Protein AF-A0A8H6M8R2-F1 (afdb_monomer_lite)

Foldseek 3Di:
DDDDPVVDDPVNVVVVVVVVDPPPDDVQLVVLVVLLQVLLCVVPVDRDDPVLQDDPQLVCLSVVVACFAPVCVPPPVCRNADPPDPGNGGHPQCLQQPPVQLVNVLVVVLVVVLCVLVVDDDDDDGPSNVSNVVSVDDDDPPSDHDSSCCCVRVVVVPPVPGDDSVRVVVVVLVVLVVVLVVLVVQQDCVVQPPRRDPPVVSCSSCVVSHPPPPDPDDDDPPPDDD

Structure (mmCIF, N/CA/C/O backbone):
data_AF-A0A8H6M8R2-F1
#
_entry.id   AF-A0A8H6M8R2-F1
#
loop_
_atom_site.group_PDB
_atom_site.id
_atom_site.type_symbol
_atom_site.label_atom_id
_atom_site.label_alt_id
_atom_site.label_comp_id
_atom_site.label_asym_id
_atom_site.label_entity_id
_atom_site.label_seq_id
_atom_site.pdbx_PDB_ins_code
_atom_site.Cartn_x
_atom_site.Cartn_y
_atom_site.Cartn_z
_atom_site.occupancy
_atom_site.B_iso_or_equiv
_atom_site.auth_seq_id
_atom_site.auth_comp_id
_atom_site.auth_asym_id
_atom_site.auth_atom_id
_atom_site.pdbx_PDB_model_num
ATOM 1 N N . MET A 1 1 ? 16.834 45.445 -0.602 1.00 40.47 1 MET A N 1
ATOM 2 C CA . MET A 1 1 ? 17.842 45.456 0.483 1.00 40.47 1 MET A CA 1
ATOM 3 C C . MET A 1 1 ? 18.859 44.360 0.210 1.00 40.47 1 MET A C 1
ATOM 5 O O . MET A 1 1 ? 18.474 43.198 0.167 1.00 40.47 1 MET A O 1
ATOM 9 N N . GLY A 1 2 ? 20.106 44.734 -0.088 1.00 45.53 2 GLY A N 1
ATOM 10 C CA . GLY A 1 2 ? 21.193 43.801 -0.393 1.00 45.53 2 GLY A CA 1
ATOM 11 C C . GLY A 1 2 ? 21.990 43.457 0.864 1.00 45.53 2 GLY A C 1
ATOM 12 O O . GLY A 1 2 ? 22.450 44.355 1.561 1.00 45.53 2 GLY A O 1
ATOM 13 N N . THR A 1 3 ? 22.134 42.169 1.157 1.00 50.31 3 THR A N 1
ATOM 14 C CA . THR A 1 3 ? 23.051 41.647 2.180 1.00 50.31 3 THR A CA 1
ATOM 15 C C . THR A 1 3 ? 24.464 41.556 1.605 1.00 50.31 3 THR A C 1
ATOM 17 O O . THR A 1 3 ? 24.644 41.091 0.479 1.00 50.31 3 THR A O 1
ATOM 20 N N . LYS A 1 4 ? 25.469 42.006 2.365 1.00 53.78 4 LYS A N 1
ATOM 21 C CA . LYS A 1 4 ? 26.889 41.928 1.984 1.00 53.78 4 LYS A CA 1
ATOM 22 C C . LYS A 1 4 ? 27.313 40.453 1.881 1.00 53.78 4 LYS A C 1
ATOM 24 O O . LYS A 1 4 ? 26.924 39.644 2.719 1.00 53.78 4 LYS A O 1
ATOM 29 N N . ALA A 1 5 ? 28.116 40.101 0.873 1.00 54.72 5 ALA A N 1
ATOM 30 C CA . ALA A 1 5 ? 28.487 38.711 0.560 1.00 54.72 5 ALA A CA 1
ATOM 31 C C . ALA A 1 5 ? 29.139 37.946 1.734 1.00 54.72 5 ALA A C 1
ATOM 33 O O . ALA A 1 5 ? 28.984 36.733 1.832 1.00 54.72 5 ALA A O 1
ATOM 34 N N . ASN A 1 6 ? 29.781 38.656 2.667 1.00 59.88 6 ASN A N 1
ATOM 35 C CA . ASN A 1 6 ? 30.449 38.068 3.835 1.00 59.88 6 ASN A CA 1
ATOM 36 C C . ASN A 1 6 ? 29.490 37.597 4.949 1.00 59.88 6 ASN A C 1
ATOM 38 O O . ASN A 1 6 ? 29.924 36.919 5.872 1.00 59.88 6 ASN A O 1
ATOM 42 N N . GLU A 1 7 ? 28.196 37.921 4.868 1.00 62.38 7 GLU A N 1
ATOM 43 C CA . GLU A 1 7 ? 27.157 37.479 5.819 1.00 62.38 7 GLU A CA 1
ATOM 44 C C . GLU A 1 7 ? 26.229 36.408 5.208 1.00 62.38 7 GLU A C 1
ATOM 46 O O . GLU A 1 7 ? 25.256 35.955 5.826 1.00 62.38 7 GLU A O 1
ATOM 51 N N . LEU A 1 8 ? 26.512 35.999 3.965 1.00 61.75 8 LEU A N 1
ATOM 52 C CA . LEU A 1 8 ? 25.685 35.076 3.204 1.00 61.75 8 LEU A CA 1
ATOM 53 C C . LEU A 1 8 ? 25.994 33.628 3.603 1.00 61.75 8 LEU A C 1
ATOM 55 O O . LEU A 1 8 ? 26.798 32.935 2.987 1.00 61.75 8 LEU A O 1
ATOM 59 N N . THR A 1 9 ? 25.328 33.144 4.646 1.00 74.75 9 THR A N 1
ATOM 60 C CA . THR A 1 9 ? 25.375 31.717 4.991 1.00 74.75 9 THR A CA 1
ATOM 61 C C . THR A 1 9 ? 24.589 30.898 3.968 1.00 74.75 9 THR A C 1
ATOM 63 O O . THR A 1 9 ? 23.591 31.375 3.422 1.00 74.75 9 THR A O 1
ATOM 66 N N . GLN A 1 10 ? 24.967 29.634 3.751 1.00 65.06 10 GLN A N 1
ATOM 67 C CA . GLN A 1 10 ? 24.223 28.711 2.879 1.00 65.06 10 GLN A CA 1
ATOM 68 C C . GLN A 1 10 ? 22.721 28.671 3.227 1.00 65.06 10 GLN A C 1
ATOM 70 O O . GLN A 1 10 ? 21.875 28.624 2.337 1.00 65.06 10 GLN A O 1
ATOM 75 N N . GLY A 1 11 ? 22.375 28.772 4.517 1.00 64.94 11 GLY A N 1
ATOM 76 C CA . GLY A 1 11 ? 20.988 28.827 4.985 1.00 64.94 11 GLY A CA 1
ATOM 77 C C . GLY A 1 11 ? 20.243 30.107 4.588 1.00 64.94 11 GLY A C 1
ATOM 78 O O . GLY A 1 11 ? 19.074 30.040 4.204 1.00 64.94 11 GLY A O 1
ATOM 79 N N . ASN A 1 12 ? 20.897 31.269 4.638 1.00 70.62 12 ASN A N 1
ATOM 80 C CA . ASN A 1 12 ? 20.295 32.536 4.216 1.00 70.62 12 ASN A CA 1
ATOM 81 C C . ASN A 1 12 ? 20.246 32.656 2.688 1.00 70.62 12 ASN A C 1
ATOM 83 O O . ASN A 1 12 ? 19.219 33.068 2.153 1.00 70.62 12 ASN A O 1
ATOM 87 N N . ALA A 1 13 ? 21.283 32.192 1.987 1.00 72.06 13 ALA A N 1
ATOM 88 C CA . ALA A 1 13 ? 21.298 32.075 0.533 1.00 72.06 13 ALA A CA 1
ATOM 89 C C . ALA A 1 13 ? 20.145 31.188 0.033 1.00 72.06 13 ALA A C 1
ATOM 91 O O . ALA A 1 13 ? 19.370 31.612 -0.821 1.00 72.06 13 ALA A O 1
ATOM 92 N N . TYR A 1 14 ? 19.952 30.009 0.636 1.00 70.81 14 TYR A N 1
ATOM 93 C CA . TYR A 1 14 ? 18.847 29.106 0.305 1.00 70.81 14 TYR A CA 1
ATOM 94 C C . TYR A 1 14 ? 17.473 29.746 0.548 1.00 70.81 14 TYR A C 1
ATOM 96 O O . TYR A 1 14 ? 16.600 29.679 -0.314 1.00 70.81 14 TYR A O 1
ATOM 104 N N . LYS A 1 15 ? 17.273 30.437 1.682 1.00 72.75 15 LYS A N 1
ATOM 105 C CA . LYS A 1 15 ? 16.026 31.180 1.957 1.00 72.75 15 LYS A CA 1
ATOM 106 C C . LYS A 1 15 ? 15.773 32.290 0.938 1.00 72.75 15 LYS A C 1
ATOM 108 O O . LYS A 1 15 ? 14.624 32.529 0.582 1.00 72.75 15 LYS A O 1
ATOM 113 N N . MET A 1 16 ? 16.820 32.978 0.488 1.00 71.19 16 MET A N 1
ATOM 114 C CA . MET A 1 16 ? 16.710 34.050 -0.502 1.00 71.19 16 MET A CA 1
ATOM 115 C C . MET A 1 16 ? 16.403 33.512 -1.902 1.00 71.19 16 MET A C 1
ATOM 117 O O . MET A 1 16 ? 15.563 34.093 -2.581 1.00 71.19 16 MET A O 1
ATOM 121 N N . ILE A 1 17 ? 17.013 32.395 -2.309 1.00 70.88 17 ILE A N 1
ATOM 122 C CA . ILE A 1 17 ? 16.708 31.708 -3.576 1.00 70.88 17 ILE A CA 1
ATOM 123 C C . ILE A 1 17 ? 15.266 31.195 -3.553 1.00 70.88 17 ILE A C 1
ATOM 125 O O . ILE A 1 17 ? 14.487 31.521 -4.441 1.00 70.88 17 ILE A O 1
ATOM 129 N N . LYS A 1 18 ? 14.858 30.522 -2.470 1.00 62.06 18 LYS A N 1
ATOM 130 C CA . LYS A 1 18 ? 13.494 29.995 -2.320 1.00 62.06 18 LYS A CA 1
ATOM 131 C C . LYS A 1 18 ? 12.412 31.086 -2.285 1.00 62.06 18 LYS A C 1
ATOM 133 O O . LYS A 1 18 ? 11.270 30.817 -2.620 1.00 62.06 18 LYS A O 1
ATOM 138 N N . ARG A 1 19 ? 12.752 32.313 -1.865 1.00 65.56 19 ARG A N 1
ATOM 139 C CA . ARG A 1 19 ? 11.855 33.487 -1.924 1.00 65.56 19 ARG A CA 1
ATOM 140 C C . ARG A 1 19 ? 11.775 34.125 -3.313 1.00 65.56 19 ARG A C 1
ATOM 142 O O . ARG A 1 19 ? 10.856 34.899 -3.549 1.00 65.56 19 ARG A O 1
ATOM 149 N N . LYS A 1 20 ? 12.757 33.869 -4.180 1.00 60.69 20 LYS A N 1
ATOM 150 C CA . LYS A 1 20 ? 12.812 34.386 -5.555 1.00 60.69 20 LYS A CA 1
ATOM 151 C C . LYS A 1 20 ? 12.252 33.402 -6.577 1.00 60.69 20 LYS A C 1
ATOM 153 O O . LYS A 1 20 ? 11.797 33.837 -7.627 1.00 60.69 20 LYS A O 1
ATOM 158 N N . GLU A 1 21 ? 12.284 32.107 -6.286 1.00 56.03 21 GLU A N 1
ATOM 159 C CA . GLU A 1 21 ? 11.664 31.098 -7.134 1.00 56.03 21 GLU A CA 1
ATOM 160 C C . GLU A 1 21 ? 10.150 31.082 -6.918 1.00 56.03 21 GLU A C 1
ATOM 162 O O . GLU A 1 21 ? 9.660 30.724 -5.846 1.00 56.03 21 GLU A O 1
ATOM 167 N N . ASN A 1 22 ? 9.405 31.441 -7.962 1.00 52.56 22 ASN A N 1
ATOM 168 C CA . ASN A 1 22 ? 8.011 31.049 -8.082 1.00 52.56 22 ASN A CA 1
ATOM 169 C C . ASN A 1 22 ? 8.023 29.556 -8.441 1.00 52.56 22 ASN A C 1
ATOM 171 O O . ASN A 1 22 ? 8.190 29.194 -9.604 1.00 52.56 22 ASN A O 1
ATOM 175 N N . ILE A 1 23 ? 8.014 28.686 -7.427 1.00 57.34 23 ILE A N 1
ATOM 176 C CA . ILE A 1 23 ? 8.034 27.238 -7.644 1.00 57.34 23 ILE A CA 1
ATOM 177 C C . ILE A 1 23 ? 6.657 26.862 -8.186 1.00 57.34 23 ILE A C 1
ATOM 179 O O . ILE A 1 23 ? 5.722 26.672 -7.412 1.00 57.34 23 ILE A O 1
ATOM 183 N N . GLU A 1 24 ? 6.532 26.785 -9.509 1.00 57.88 24 GLU A N 1
ATOM 184 C CA . GLU A 1 24 ? 5.327 26.261 -10.144 1.00 57.88 24 GLU A CA 1
ATOM 185 C C . GLU A 1 24 ? 5.063 24.843 -9.628 1.00 57.88 24 GLU A C 1
ATOM 187 O O . GLU A 1 24 ? 5.951 23.976 -9.615 1.00 57.88 24 GLU A O 1
ATOM 192 N N . GLU A 1 25 ? 3.839 24.603 -9.160 1.00 56.69 25 GLU A N 1
ATOM 193 C CA . GLU A 1 25 ? 3.437 23.263 -8.766 1.00 56.69 25 GLU A CA 1
ATOM 194 C C . GLU A 1 25 ? 3.457 22.358 -9.998 1.00 56.69 25 GLU A C 1
ATOM 196 O O . GLU A 1 25 ? 2.900 22.656 -11.052 1.00 56.69 25 GLU A O 1
ATOM 201 N N . ARG A 1 26 ? 4.155 21.226 -9.885 1.00 62.16 26 ARG A N 1
ATOM 202 C CA . ARG A 1 26 ? 4.270 20.285 -11.000 1.00 62.16 26 ARG A CA 1
ATOM 203 C C . ARG A 1 26 ? 2.885 19.706 -11.286 1.00 62.16 26 ARG A C 1
ATOM 205 O O . ARG A 1 26 ? 2.307 19.083 -10.397 1.00 62.16 26 ARG A O 1
ATOM 212 N N . ALA A 1 27 ? 2.431 19.762 -12.538 1.00 66.12 27 ALA A N 1
ATOM 213 C CA . ALA A 1 27 ? 1.132 19.223 -12.969 1.00 66.12 27 ALA A CA 1
ATOM 214 C C . ALA A 1 27 ? 0.870 17.766 -12.522 1.00 66.12 27 ALA A C 1
ATOM 216 O O . ALA A 1 27 ? -0.262 17.360 -12.272 1.00 66.12 27 ALA A O 1
ATOM 217 N N . CYS A 1 28 ? 1.916 16.943 -12.376 1.00 55.91 28 CYS A N 1
ATOM 218 C CA . CYS A 1 28 ? 1.752 15.591 -11.840 1.00 55.91 28 CYS A CA 1
ATOM 219 C C . CYS A 1 28 ? 1.505 15.551 -10.324 1.00 55.91 28 CYS A C 1
ATOM 221 O O . CYS A 1 28 ? 0.744 14.700 -9.851 1.00 55.91 28 CYS A O 1
ATOM 223 N N . THR A 1 29 ? 2.173 16.416 -9.559 1.00 60.03 29 THR A N 1
ATOM 224 C CA . THR A 1 29 ? 1.915 16.551 -8.122 1.00 60.03 29 THR A CA 1
ATOM 225 C C . THR A 1 29 ? 0.467 16.969 -7.923 1.00 60.03 29 THR A C 1
ATOM 227 O O . THR A 1 29 ? -0.242 16.336 -7.148 1.00 60.03 29 THR A O 1
ATOM 230 N N . GLU A 1 30 ? 0.007 17.945 -8.706 1.00 68.88 30 GLU A N 1
ATOM 231 C CA . GLU A 1 30 ? -1.380 18.402 -8.713 1.00 68.88 30 GLU A CA 1
ATOM 232 C C . GLU A 1 30 ? -2.346 17.260 -9.058 1.00 68.88 30 GLU A C 1
ATOM 234 O O . GLU A 1 30 ? -3.252 16.973 -8.285 1.00 68.88 30 GLU A O 1
ATOM 239 N N . ARG A 1 31 ? -2.101 16.504 -10.138 1.00 67.12 31 ARG A N 1
ATOM 240 C CA . ARG A 1 31 ? -2.935 15.347 -10.513 1.00 67.12 31 ARG A CA 1
ATOM 241 C C . ARG A 1 31 ? -3.028 14.291 -9.407 1.00 67.12 31 ARG A C 1
ATOM 243 O O . ARG A 1 31 ? -4.113 13.790 -9.119 1.00 67.12 31 ARG A O 1
ATOM 250 N N . THR A 1 32 ? -1.904 13.943 -8.781 1.00 64.81 32 THR A N 1
ATOM 251 C CA . THR A 1 32 ? -1.873 12.914 -7.722 1.00 64.81 32 THR A CA 1
ATOM 252 C C . THR A 1 32 ? -2.536 13.426 -6.442 1.00 64.81 32 THR A C 1
ATOM 254 O O . THR A 1 32 ? -3.259 12.681 -5.777 1.00 64.81 32 THR A O 1
ATOM 257 N N . MET A 1 33 ? -2.340 14.706 -6.119 1.00 70.12 33 MET A N 1
ATOM 258 C CA . MET A 1 33 ? -2.999 15.381 -5.004 1.00 70.12 33 MET A CA 1
ATOM 259 C C . MET A 1 33 ? -4.515 15.428 -5.216 1.00 70.12 33 MET A C 1
ATOM 261 O O . MET A 1 33 ? -5.259 15.041 -4.321 1.00 70.12 33 MET A O 1
ATOM 265 N N . THR A 1 34 ? -4.977 15.807 -6.408 1.00 72.19 34 THR A N 1
ATOM 266 C CA . THR A 1 34 ? -6.396 15.824 -6.788 1.00 72.19 34 THR A CA 1
ATOM 267 C C . THR A 1 34 ? -7.027 14.441 -6.653 1.00 72.19 34 THR A C 1
ATOM 269 O O . THR A 1 34 ? -8.046 14.308 -5.980 1.00 72.19 34 THR A O 1
ATOM 272 N N . ASN A 1 35 ? -6.385 13.390 -7.177 1.00 69.56 35 ASN A N 1
ATOM 273 C CA . ASN A 1 35 ? -6.873 12.012 -7.033 1.00 69.56 35 ASN A CA 1
ATOM 274 C C . ASN A 1 35 ? -6.942 11.568 -5.564 1.00 69.56 35 ASN A C 1
ATOM 276 O O . ASN A 1 35 ? -7.915 10.943 -5.143 1.00 69.56 35 ASN A O 1
ATOM 280 N N . THR A 1 36 ? -5.920 11.902 -4.772 1.00 66.38 36 THR A N 1
ATOM 281 C CA . THR A 1 36 ? -5.870 11.564 -3.341 1.00 66.38 36 THR A CA 1
ATOM 282 C C . THR A 1 36 ? -6.985 12.280 -2.579 1.00 66.38 36 THR A C 1
ATOM 284 O O . THR A 1 36 ? -7.698 11.647 -1.806 1.00 66.38 36 THR A O 1
ATOM 287 N N . ARG A 1 37 ? -7.195 13.577 -2.836 1.00 68.88 37 ARG A N 1
ATOM 288 C CA . ARG A 1 37 ? -8.262 14.373 -2.214 1.00 68.88 37 ARG A CA 1
ATOM 289 C C . ARG A 1 37 ? -9.647 13.850 -2.571 1.00 68.88 37 ARG A C 1
ATOM 291 O O . ARG A 1 37 ? -10.432 13.619 -1.661 1.00 68.88 37 ARG A O 1
ATOM 298 N N . ALA A 1 38 ? -9.903 13.592 -3.854 1.00 69.06 38 ALA A N 1
ATOM 299 C CA . ALA A 1 38 ? -11.167 13.021 -4.314 1.00 69.06 38 ALA A CA 1
ATOM 300 C C . ALA A 1 38 ? -11.446 11.660 -3.657 1.00 69.06 38 ALA A C 1
ATOM 302 O O . ALA A 1 38 ? -12.569 11.386 -3.244 1.00 69.06 38 ALA A O 1
ATOM 303 N N . THR A 1 39 ? -10.411 10.829 -3.494 1.00 64.81 39 THR A N 1
ATOM 304 C CA . THR A 1 39 ? -10.549 9.520 -2.839 1.00 64.81 39 THR A CA 1
ATOM 305 C C . THR A 1 39 ? -10.849 9.654 -1.348 1.00 64.81 39 THR A C 1
ATOM 307 O O . THR A 1 39 ? -11.718 8.955 -0.835 1.00 64.81 39 THR A O 1
ATOM 310 N N . ILE A 1 40 ? -10.161 10.554 -0.639 1.00 64.50 40 ILE A N 1
ATOM 311 C CA . ILE A 1 40 ? -10.428 10.795 0.783 1.00 64.50 40 ILE A CA 1
ATOM 312 C C . ILE A 1 40 ? -11.846 11.349 0.962 1.00 64.50 40 ILE A C 1
ATOM 314 O O . ILE A 1 40 ? -12.593 10.819 1.775 1.00 64.50 40 ILE A O 1
ATOM 318 N N . GLU A 1 41 ? -12.243 12.350 0.175 1.00 65.44 41 GLU A N 1
ATOM 319 C CA . GLU A 1 41 ? -13.578 12.952 0.243 1.00 65.44 41 GLU A CA 1
ATOM 320 C C . GLU A 1 41 ? -14.683 11.922 -0.022 1.00 65.44 41 GLU A C 1
ATOM 322 O O . GLU A 1 41 ? -15.651 11.858 0.734 1.00 65.44 41 GLU A O 1
ATOM 327 N N . ALA A 1 42 ? -14.499 11.047 -1.015 1.00 61.72 42 ALA A N 1
ATOM 328 C CA . ALA A 1 42 ? -15.426 9.9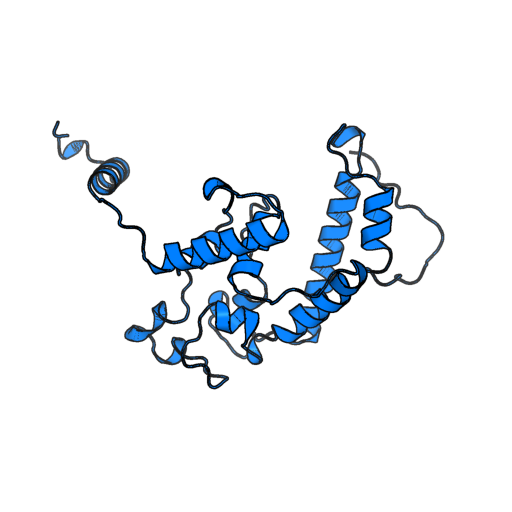52 -1.292 1.00 61.72 42 ALA A CA 1
ATOM 329 C C . ALA A 1 42 ? -15.535 8.939 -0.135 1.00 61.72 42 ALA A C 1
ATOM 331 O O . ALA A 1 42 ? -16.597 8.355 0.071 1.00 61.72 42 ALA A O 1
ATOM 332 N N . LEU A 1 43 ? -14.455 8.718 0.623 1.00 56.62 43 LEU A N 1
ATOM 333 C CA . LEU A 1 43 ? -14.420 7.744 1.718 1.00 56.62 43 LEU A CA 1
ATOM 334 C C . LEU A 1 43 ? -14.886 8.299 3.062 1.00 56.62 43 LEU A C 1
ATOM 336 O O . LEU A 1 43 ? -15.495 7.571 3.845 1.00 56.62 43 LEU A O 1
ATOM 340 N N . THR A 1 44 ? -14.549 9.548 3.372 1.00 51.75 44 THR A N 1
ATOM 341 C CA . THR A 1 44 ? -14.755 10.136 4.702 1.00 51.75 44 THR A CA 1
ATOM 342 C C . THR A 1 44 ? -15.859 11.187 4.722 1.00 51.75 44 THR A C 1
ATOM 344 O O . THR A 1 44 ? -16.307 11.564 5.804 1.00 51.75 44 THR A O 1
ATOM 347 N N . GLY A 1 45 ? -16.301 11.671 3.555 1.00 54.06 45 GLY A N 1
ATOM 348 C CA . GLY A 1 45 ? -17.237 12.789 3.434 1.00 54.06 45 GLY A CA 1
ATOM 349 C C . GLY A 1 45 ? -16.645 14.134 3.870 1.00 54.06 45 GLY A C 1
ATOM 350 O O . GLY A 1 45 ? -17.388 15.091 4.077 1.00 54.06 45 GLY A O 1
ATOM 351 N N . THR A 1 46 ? -15.322 14.219 4.056 1.00 51.66 46 THR A N 1
ATOM 352 C CA . THR A 1 46 ? -14.624 15.414 4.549 1.00 51.66 46 THR A CA 1
ATOM 353 C C . THR A 1 46 ? -13.489 15.815 3.614 1.00 51.66 46 THR A C 1
ATOM 355 O O . THR A 1 46 ? -12.658 14.993 3.238 1.00 51.66 46 THR A O 1
ATOM 358 N N . ASN A 1 47 ? -13.411 17.102 3.269 1.00 50.84 47 ASN A N 1
ATOM 359 C CA . ASN A 1 47 ? -12.317 17.650 2.465 1.00 50.84 47 ASN A CA 1
ATOM 360 C C . ASN A 1 47 ? -11.116 17.941 3.381 1.00 50.84 47 ASN A C 1
ATOM 362 O O . ASN A 1 47 ? -11.156 18.857 4.203 1.00 50.84 47 ASN A O 1
ATOM 366 N N . HIS A 1 48 ? -10.066 17.123 3.294 1.00 54.31 48 HIS A N 1
ATOM 367 C CA . HIS A 1 48 ? -8.848 17.304 4.088 1.00 54.31 48 HIS A CA 1
ATOM 368 C C . HIS A 1 48 ? -7.880 18.275 3.398 1.00 54.31 48 HIS A C 1
ATOM 370 O O . HIS A 1 48 ? -7.699 18.218 2.179 1.00 54.31 48 HIS A O 1
ATOM 376 N N . THR A 1 49 ? -7.234 19.153 4.175 1.00 51.72 49 THR A N 1
ATOM 377 C CA . THR A 1 49 ? -6.239 20.098 3.649 1.00 51.72 49 THR A CA 1
ATOM 378 C C . THR A 1 49 ? -4.851 19.439 3.496 1.00 51.72 49 THR A C 1
ATOM 380 O O . THR A 1 49 ? -4.534 18.498 4.237 1.00 51.72 49 THR A O 1
ATOM 383 N N . PRO A 1 50 ? -4.008 19.885 2.537 1.00 51.12 50 PRO A N 1
ATOM 384 C CA . PRO A 1 50 ? -2.720 19.254 2.203 1.00 51.12 50 PRO A CA 1
ATOM 385 C C . PRO A 1 50 ? -1.748 19.098 3.380 1.00 51.12 50 PRO A C 1
ATOM 387 O O . PRO A 1 50 ? -0.906 18.200 3.381 1.00 51.12 50 PRO A O 1
ATOM 390 N N . GLU A 1 51 ? -1.873 19.938 4.407 1.00 51.22 51 GLU A N 1
ATOM 391 C CA . GLU A 1 51 ? -0.974 19.992 5.563 1.00 51.22 51 GLU A CA 1
ATOM 392 C C . GLU A 1 51 ? -1.066 18.745 6.459 1.00 51.22 51 GLU A C 1
ATOM 394 O O . GLU A 1 51 ? -0.163 18.489 7.257 1.00 51.22 51 GLU A O 1
ATOM 399 N N . TYR A 1 52 ? -2.124 17.941 6.316 1.00 49.91 52 TYR A N 1
ATOM 400 C CA . TYR A 1 52 ? -2.294 16.678 7.042 1.00 49.91 52 TYR A CA 1
ATOM 401 C C . TYR A 1 52 ? -1.632 15.478 6.344 1.00 49.91 52 TYR A C 1
ATOM 403 O O . TYR A 1 52 ? -1.475 14.420 6.953 1.00 49.91 52 TYR A O 1
ATOM 411 N N . ILE A 1 53 ? -1.190 15.636 5.093 1.00 51.03 53 ILE A N 1
ATOM 412 C CA . ILE A 1 53 ? -0.651 14.562 4.250 1.00 51.03 53 ILE A CA 1
ATOM 413 C C . ILE A 1 53 ? 0.867 14.472 4.427 1.00 51.03 53 ILE A C 1
ATOM 415 O O . ILE A 1 53 ? 1.621 14.827 3.523 1.00 51.03 53 ILE A O 1
ATOM 419 N N . TRP A 1 54 ? 1.369 14.047 5.594 1.00 52.50 54 TRP A N 1
ATOM 420 C CA . TRP A 1 54 ? 2.827 13.989 5.758 1.00 52.50 54 TRP A CA 1
ATOM 421 C C . TRP A 1 54 ? 3.373 12.844 6.604 1.00 52.50 54 TRP A C 1
ATOM 423 O O . TRP A 1 54 ? 3.686 12.982 7.786 1.00 52.50 54 TRP A O 1
ATOM 433 N N . ASN A 1 55 ? 3.653 11.736 5.924 1.00 62.00 55 ASN A N 1
ATOM 434 C CA . ASN A 1 55 ? 4.877 10.991 6.188 1.00 62.00 55 ASN A CA 1
ATOM 435 C C . ASN A 1 55 ? 5.802 11.115 4.959 1.00 62.00 55 ASN A C 1
ATOM 437 O O . ASN A 1 55 ? 5.344 11.367 3.842 1.00 62.00 55 ASN A O 1
ATOM 441 N N . VAL A 1 56 ? 7.119 10.985 5.165 1.00 64.44 56 VAL A N 1
ATOM 442 C CA . VAL A 1 56 ? 8.142 11.175 4.111 1.00 64.44 56 VAL A CA 1
ATOM 443 C C . VAL A 1 56 ? 7.857 10.311 2.881 1.00 64.44 56 VAL A C 1
ATOM 445 O O . VAL A 1 56 ? 8.152 10.718 1.757 1.00 64.44 56 VAL A O 1
ATOM 448 N N . PHE A 1 57 ? 7.268 9.132 3.089 1.00 71.44 57 PHE A N 1
ATOM 449 C CA . PHE A 1 57 ? 6.877 8.239 2.013 1.00 71.44 57 PHE A CA 1
ATOM 450 C C . PHE A 1 57 ? 5.746 8.835 1.165 1.00 71.44 57 PHE A C 1
ATOM 452 O O . PHE A 1 57 ? 5.944 9.002 -0.034 1.00 71.44 57 PHE A O 1
ATOM 459 N N . ALA A 1 58 ? 4.615 9.208 1.770 1.00 70.75 58 ALA A N 1
ATOM 460 C CA . ALA A 1 58 ? 3.462 9.789 1.085 1.00 70.75 58 ALA A CA 1
ATOM 461 C C . ALA A 1 58 ? 3.837 11.072 0.339 1.00 70.75 58 ALA A C 1
ATOM 463 O O . ALA A 1 58 ? 3.491 11.228 -0.832 1.00 70.75 58 ALA A O 1
ATOM 464 N N . TRP A 1 59 ? 4.640 11.939 0.962 1.00 72.88 59 TRP A N 1
ATOM 465 C CA . TRP A 1 59 ? 5.118 13.145 0.295 1.00 72.88 59 TRP A CA 1
ATOM 466 C C . TRP A 1 59 ? 5.960 12.832 -0.945 1.00 72.88 59 TRP A C 1
ATOM 468 O O . TRP A 1 59 ? 5.686 13.352 -2.029 1.00 72.88 59 TRP A O 1
ATOM 478 N N . LYS A 1 60 ? 6.957 11.944 -0.813 1.00 74.69 60 LYS A N 1
ATOM 479 C CA . LYS A 1 60 ? 7.781 11.515 -1.952 1.00 74.69 60 LYS A CA 1
ATOM 480 C C . LYS A 1 60 ? 6.936 10.836 -3.027 1.00 74.69 60 LYS A C 1
ATOM 482 O O . LYS A 1 60 ? 7.209 11.034 -4.204 1.00 74.69 60 LYS A O 1
ATOM 487 N N . SER A 1 61 ? 5.912 10.074 -2.655 1.00 80.50 61 SER A N 1
ATOM 488 C CA . SER A 1 61 ? 5.008 9.424 -3.606 1.00 80.50 61 SER A CA 1
ATOM 489 C C . SER A 1 61 ? 4.210 10.447 -4.410 1.00 80.50 61 SER A C 1
ATOM 491 O O . SER A 1 61 ? 4.217 10.377 -5.637 1.00 80.50 61 SER A O 1
ATOM 493 N N . LEU A 1 62 ? 3.632 11.454 -3.746 1.00 76.00 62 LEU A N 1
ATOM 494 C CA . LEU A 1 62 ? 2.917 12.555 -4.401 1.00 76.00 62 LEU A CA 1
ATOM 495 C C . LEU A 1 62 ? 3.811 13.358 -5.355 1.00 76.00 62 LEU A C 1
ATOM 497 O O . LEU A 1 62 ? 3.362 13.790 -6.410 1.00 76.00 62 LEU A O 1
ATOM 501 N N . HIS A 1 63 ? 5.086 13.533 -5.004 1.00 75.31 63 HIS A N 1
ATOM 502 C CA . HIS A 1 63 ? 6.015 14.395 -5.743 1.00 75.31 63 HIS A CA 1
ATOM 503 C C . HIS A 1 63 ? 6.940 13.635 -6.701 1.00 75.31 63 HIS A C 1
ATOM 505 O O . HIS A 1 63 ? 7.896 14.222 -7.217 1.00 75.31 63 HIS A O 1
ATOM 511 N N . ARG A 1 64 ? 6.704 12.331 -6.917 1.00 76.88 64 ARG A N 1
ATOM 512 C CA . ARG A 1 64 ? 7.612 11.434 -7.662 1.00 76.88 64 ARG A CA 1
ATOM 513 C C . ARG A 1 64 ? 9.070 11.510 -7.179 1.00 76.88 64 ARG A C 1
ATOM 515 O O . ARG A 1 64 ? 10.008 11.401 -7.957 1.00 76.88 64 ARG A O 1
ATOM 522 N N . GLY A 1 65 ? 9.268 11.704 -5.879 1.00 81.06 65 GLY A N 1
ATOM 523 C CA . GLY A 1 65 ? 10.578 11.779 -5.231 1.00 81.06 65 GLY A CA 1
ATOM 524 C C . GLY A 1 65 ? 11.233 10.417 -4.976 1.00 81.06 65 GLY A C 1
ATOM 525 O O . GLY A 1 65 ? 12.326 10.364 -4.412 1.00 81.06 65 GLY A O 1
ATOM 526 N N . HIS A 1 66 ? 10.572 9.317 -5.341 1.00 83.94 66 HIS A N 1
ATOM 527 C CA . HIS A 1 66 ? 11.148 7.973 -5.279 1.00 83.94 66 HIS A CA 1
ATOM 528 C C . HIS A 1 66 ? 11.916 7.657 -6.561 1.00 83.94 66 HIS A C 1
ATOM 530 O O . HIS A 1 66 ? 11.486 8.022 -7.653 1.00 83.94 66 HIS A O 1
ATOM 536 N N . LYS A 1 67 ? 13.035 6.939 -6.432 1.00 87.88 67 LYS A N 1
ATOM 537 C CA . LYS A 1 67 ? 13.857 6.504 -7.569 1.00 87.88 67 LYS A CA 1
ATOM 538 C C . LYS A 1 67 ? 13.209 5.310 -8.284 1.00 87.88 67 LYS A C 1
ATOM 540 O O . LYS A 1 67 ? 13.666 4.181 -8.126 1.0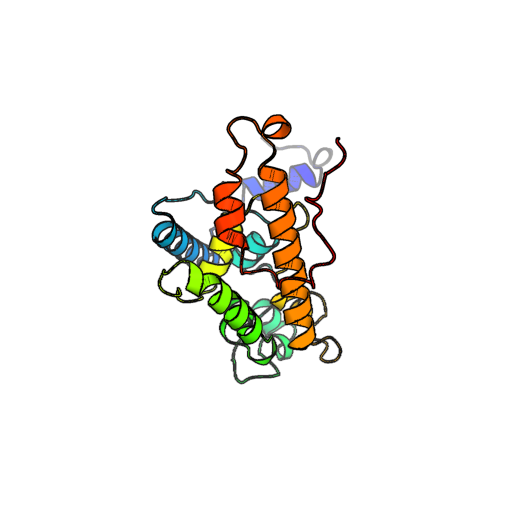0 87.88 67 LYS A O 1
ATOM 545 N N . VAL A 1 68 ? 12.124 5.555 -9.016 1.00 89.94 68 VAL A N 1
ATOM 546 C CA . VAL A 1 68 ? 11.359 4.568 -9.804 1.00 89.94 68 VAL A CA 1
ATOM 547 C C . VAL A 1 68 ? 10.824 5.209 -11.094 1.00 89.94 68 VAL A C 1
ATOM 549 O O . VAL A 1 68 ? 10.711 6.435 -11.179 1.00 89.94 68 VAL A O 1
ATOM 552 N N . GLY A 1 69 ? 10.479 4.393 -12.092 1.00 90.44 69 GLY A N 1
ATOM 553 C CA . GLY A 1 69 ? 9.834 4.823 -13.334 1.00 90.44 69 GLY A CA 1
ATOM 554 C C . GLY A 1 69 ? 10.620 5.900 -14.080 1.00 90.44 69 GLY A C 1
ATOM 555 O O . GLY A 1 69 ? 11.791 5.714 -14.409 1.00 90.44 69 GLY A O 1
ATOM 556 N N . GLU A 1 70 ? 9.985 7.045 -14.348 1.00 90.69 70 GLU A N 1
ATOM 557 C CA . GLU A 1 70 ? 10.567 8.173 -15.103 1.00 90.69 70 GLU A CA 1
ATOM 558 C C . GLU A 1 70 ? 11.919 8.659 -14.571 1.00 90.69 70 GLU A C 1
ATOM 560 O O . GLU A 1 70 ? 12.746 9.118 -15.354 1.00 90.69 70 GLU A O 1
ATOM 565 N N . PHE A 1 71 ? 12.181 8.521 -13.265 1.00 89.00 71 PHE A N 1
ATOM 566 C CA . PHE A 1 71 ? 13.479 8.878 -12.685 1.00 89.00 71 PHE A CA 1
ATOM 567 C C . PHE A 1 71 ? 14.642 8.172 -13.401 1.00 89.00 71 PHE A C 1
ATOM 569 O O . PHE A 1 71 ? 15.704 8.757 -13.596 1.00 89.00 71 PHE A O 1
ATOM 576 N N . TRP A 1 72 ? 14.439 6.920 -13.813 1.00 91.88 72 TRP A N 1
ATOM 577 C CA . TRP A 1 72 ? 15.472 6.094 -14.426 1.00 91.88 72 TRP A CA 1
ATOM 578 C C . TRP A 1 72 ? 15.557 6.223 -15.948 1.00 91.88 72 TRP A C 1
ATOM 580 O O . TRP A 1 72 ? 16.554 5.783 -16.514 1.00 91.88 72 TRP A O 1
ATOM 590 N N . LYS A 1 73 ? 14.585 6.871 -16.607 1.00 91.38 73 LYS A N 1
ATOM 591 C CA . LYS A 1 73 ? 14.432 6.893 -18.075 1.00 91.38 73 LYS A CA 1
ATOM 592 C C . LYS A 1 73 ? 15.718 7.216 -18.840 1.00 91.38 73 LYS A C 1
ATOM 594 O O . LYS A 1 73 ? 16.007 6.574 -19.840 1.00 91.38 73 LYS A O 1
ATOM 599 N N . TYR A 1 74 ? 16.485 8.193 -18.359 1.00 90.31 74 TYR A N 1
ATOM 600 C CA . TYR A 1 74 ? 17.717 8.657 -19.012 1.00 90.31 74 TYR A CA 1
ATOM 601 C C . TYR A 1 74 ? 19.001 8.264 -18.267 1.00 90.31 74 TYR A C 1
ATOM 603 O O . TYR A 1 74 ? 20.091 8.545 -18.749 1.00 90.31 74 TYR A O 1
ATOM 611 N N . ILE A 1 75 ? 18.885 7.654 -17.082 1.00 91.38 75 ILE A N 1
ATOM 612 C CA . ILE A 1 75 ? 20.027 7.324 -16.209 1.00 91.38 75 ILE A CA 1
ATOM 613 C C . ILE A 1 75 ? 20.332 5.827 -16.273 1.00 91.38 75 ILE A C 1
ATOM 615 O O . ILE A 1 75 ? 21.486 5.425 -16.365 1.00 91.38 75 ILE A O 1
ATOM 619 N N . ASN A 1 76 ? 19.293 5.002 -16.187 1.00 89.00 76 ASN A N 1
ATOM 620 C CA . ASN A 1 76 ? 19.385 3.552 -16.247 1.00 89.00 76 ASN A CA 1
ATOM 621 C C . ASN A 1 76 ? 18.069 3.004 -16.833 1.00 89.00 76 ASN A C 1
ATOM 623 O O . ASN A 1 76 ? 17.160 2.674 -16.068 1.00 89.00 76 ASN A O 1
ATOM 627 N N . PRO A 1 77 ? 17.936 2.944 -18.172 1.00 89.31 77 PRO A N 1
ATOM 628 C CA . PRO A 1 77 ? 16.703 2.518 -18.837 1.00 89.31 77 PRO A CA 1
ATOM 629 C C . PRO A 1 77 ? 16.201 1.138 -18.393 1.00 89.31 77 PRO A C 1
ATOM 631 O O . PRO A 1 77 ? 14.993 0.923 -18.311 1.00 89.31 77 PRO A O 1
ATOM 634 N N . ASP A 1 78 ? 17.101 0.242 -17.989 1.00 86.75 78 ASP A N 1
ATOM 635 C CA . ASP A 1 78 ? 16.742 -1.086 -17.484 1.00 86.75 78 ASP A CA 1
ATOM 636 C C . ASP A 1 78 ? 15.940 -1.027 -16.174 1.00 86.75 78 ASP A C 1
ATOM 638 O O . ASP A 1 78 ? 15.194 -1.953 -15.864 1.00 86.75 78 ASP A O 1
ATOM 642 N N . ARG A 1 79 ? 16.072 0.066 -15.406 1.00 87.38 79 ARG A N 1
ATOM 643 C CA . ARG A 1 79 ? 15.291 0.356 -14.190 1.00 87.38 79 ARG A CA 1
ATOM 644 C C . ARG A 1 79 ? 14.070 1.247 -14.442 1.00 87.38 79 ARG A C 1
ATOM 646 O O . ARG A 1 79 ? 13.315 1.521 -13.507 1.00 87.38 79 ARG A O 1
ATOM 653 N N . HIS A 1 80 ? 13.892 1.744 -15.667 1.00 90.94 80 HIS A N 1
ATOM 654 C CA . HIS A 1 80 ? 12.723 2.533 -16.056 1.00 90.94 80 HIS A CA 1
ATOM 655 C C . HIS A 1 80 ? 11.499 1.641 -16.273 1.00 90.94 80 HIS A C 1
ATOM 657 O O . HIS A 1 80 ? 10.398 1.994 -15.845 1.00 90.94 80 HIS A O 1
ATOM 663 N N . ILE A 1 81 ? 11.715 0.483 -16.895 1.00 91.19 81 ILE A N 1
ATOM 664 C CA . ILE A 1 81 ? 10.700 -0.531 -17.187 1.00 91.19 81 ILE A CA 1
ATOM 665 C C . ILE A 1 81 ? 10.677 -1.609 -16.099 1.00 91.19 81 ILE A C 1
ATOM 667 O O . ILE A 1 81 ? 11.642 -1.770 -1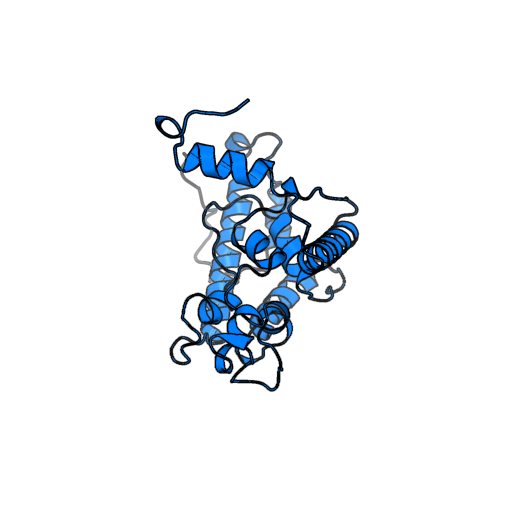5.347 1.00 91.19 81 ILE A O 1
ATOM 671 N N . CYS A 1 82 ? 9.592 -2.379 -16.012 1.00 90.25 82 CYS A N 1
ATOM 672 C CA . CYS A 1 82 ? 9.594 -3.551 -15.144 1.00 90.25 82 CYS A CA 1
ATOM 673 C C . CYS A 1 82 ? 10.315 -4.704 -15.845 1.00 90.25 82 CYS A C 1
ATOM 675 O O . CYS A 1 82 ? 9.871 -5.189 -16.874 1.00 90.25 82 CYS A O 1
ATOM 677 N N . GLN A 1 83 ? 11.398 -5.207 -15.258 1.00 87.44 83 GLN A N 1
ATOM 678 C CA . GLN A 1 83 ? 12.169 -6.309 -15.857 1.00 87.44 83 GLN A CA 1
ATOM 679 C C . GLN A 1 83 ? 11.487 -7.683 -15.771 1.00 87.44 83 GLN A C 1
ATOM 681 O O . GLN A 1 83 ? 12.002 -8.669 -16.289 1.00 87.44 83 GLN A O 1
ATOM 686 N N . PHE A 1 84 ? 10.360 -7.777 -15.064 1.00 86.50 84 PHE A N 1
ATOM 687 C CA . PHE A 1 84 ? 9.722 -9.054 -14.732 1.00 86.50 84 PHE A CA 1
ATOM 688 C C . PHE A 1 84 ? 8.279 -9.169 -15.237 1.00 86.50 84 PHE A C 1
ATOM 690 O O . PHE A 1 84 ? 7.648 -10.209 -15.057 1.00 86.50 84 PHE A O 1
ATOM 697 N N . CYS A 1 85 ? 7.731 -8.104 -15.817 1.00 87.88 85 CYS A N 1
ATOM 698 C CA . CYS A 1 85 ? 6.436 -8.115 -16.492 1.00 87.88 85 CYS A CA 1
ATOM 699 C C . CYS A 1 85 ? 6.414 -7.040 -17.579 1.00 87.88 85 CYS A C 1
ATOM 701 O O . CYS A 1 85 ? 7.217 -6.117 -17.527 1.00 87.88 85 CYS A O 1
ATOM 703 N N . ASP A 1 86 ? 5.433 -7.087 -18.475 1.00 86.88 86 ASP A N 1
ATOM 704 C CA . ASP A 1 86 ? 5.386 -6.245 -19.682 1.00 86.88 86 ASP A CA 1
ATOM 705 C C . ASP A 1 86 ? 4.984 -4.777 -19.433 1.00 86.88 86 ASP A C 1
ATOM 707 O O . ASP A 1 86 ? 4.555 -4.068 -20.343 1.00 86.88 86 ASP A O 1
ATOM 711 N N . ALA A 1 87 ? 5.086 -4.299 -18.189 1.00 89.88 87 ALA A N 1
ATOM 712 C CA . ALA A 1 87 ? 4.743 -2.927 -17.851 1.00 89.88 87 ALA A CA 1
ATOM 713 C C . ALA A 1 87 ? 5.795 -1.953 -18.415 1.00 89.88 87 ALA A C 1
ATOM 715 O O . ALA A 1 87 ? 6.978 -2.055 -18.067 1.00 89.88 87 ALA A O 1
ATOM 716 N N . PRO A 1 88 ? 5.376 -0.959 -19.223 1.00 89.44 88 PRO A N 1
ATOM 717 C CA . PRO A 1 88 ? 6.296 -0.067 -19.923 1.00 89.44 88 PRO A CA 1
ATOM 718 C C . PRO A 1 88 ? 7.002 0.919 -18.990 1.00 89.44 88 PRO A C 1
ATOM 720 O O . PRO A 1 88 ? 8.012 1.494 -19.373 1.00 89.44 88 PRO A O 1
ATOM 723 N N . VAL A 1 89 ? 6.479 1.139 -17.779 1.00 91.75 89 VAL A N 1
ATOM 724 C CA . VAL A 1 89 ? 7.105 1.990 -16.762 1.00 91.75 89 VAL A CA 1
ATOM 725 C C . VAL A 1 89 ? 6.891 1.375 -15.383 1.00 91.75 89 VAL A C 1
ATOM 727 O O . VAL A 1 89 ? 5.759 1.191 -14.939 1.00 91.75 89 VAL A O 1
ATOM 730 N N . GLU A 1 90 ? 7.974 1.124 -14.653 1.00 90.44 90 GLU A N 1
ATOM 731 C CA . GLU A 1 90 ? 7.925 0.655 -13.269 1.00 90.44 90 GLU A CA 1
ATOM 732 C C . GLU A 1 90 ? 7.743 1.832 -12.300 1.00 90.44 90 GLU A C 1
ATOM 734 O O . GLU A 1 90 ? 8.678 2.287 -11.645 1.00 90.44 90 GLU A O 1
ATOM 739 N N . ASN A 1 91 ? 6.529 2.373 -12.226 1.00 90.94 91 ASN A N 1
ATOM 740 C CA . ASN A 1 91 ? 6.172 3.437 -11.283 1.00 90.94 91 ASN A CA 1
ATOM 741 C C . ASN A 1 91 ? 5.502 2.876 -10.006 1.00 90.94 91 ASN A C 1
ATOM 743 O O . ASN A 1 91 ? 5.305 1.671 -9.864 1.00 90.94 91 ASN A O 1
ATOM 747 N N . LEU A 1 92 ? 5.166 3.748 -9.045 1.00 89.69 92 LEU A N 1
ATOM 748 C CA . LEU A 1 92 ? 4.518 3.311 -7.801 1.00 89.69 92 LEU A CA 1
ATOM 749 C C . LEU A 1 92 ? 3.1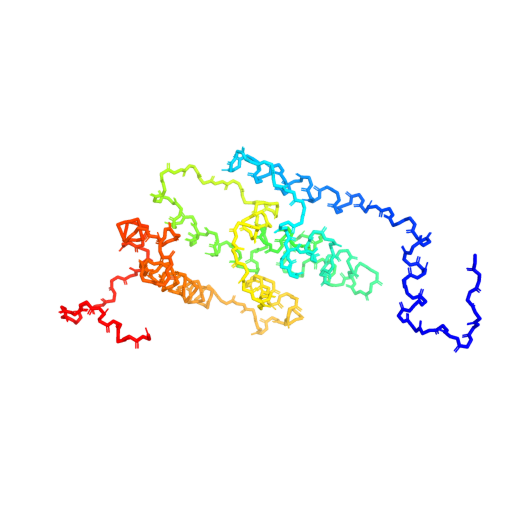31 2.700 -8.018 1.00 89.69 92 LEU A C 1
ATOM 751 O O . LEU A 1 92 ? 2.814 1.741 -7.324 1.00 89.69 92 LEU A O 1
ATOM 755 N N . GLU A 1 93 ? 2.331 3.234 -8.947 1.00 89.69 93 GLU A N 1
ATOM 756 C CA . GLU A 1 93 ? 1.022 2.666 -9.305 1.00 89.69 93 GLU A CA 1
ATOM 757 C C . GLU A 1 93 ? 1.219 1.202 -9.704 1.00 89.69 93 GLU A C 1
ATOM 759 O O . GLU A 1 93 ? 0.746 0.302 -9.016 1.00 89.69 93 GLU A O 1
ATOM 764 N N . HIS A 1 94 ? 2.091 0.965 -10.687 1.00 91.50 94 HIS A N 1
ATOM 765 C CA . HIS A 1 94 ? 2.448 -0.366 -11.144 1.00 91.50 94 HIS A CA 1
ATOM 766 C C . HIS A 1 94 ? 2.896 -1.276 -9.991 1.00 91.50 94 HIS A C 1
ATOM 768 O O . HIS A 1 94 ? 2.359 -2.367 -9.806 1.00 91.50 94 HIS A O 1
ATOM 774 N N . ILE A 1 95 ? 3.862 -0.837 -9.176 1.00 90.25 95 ILE A N 1
ATOM 775 C CA . ILE A 1 95 ? 4.403 -1.634 -8.062 1.00 90.25 95 ILE A CA 1
ATOM 776 C C . ILE A 1 95 ? 3.302 -2.040 -7.071 1.00 90.25 95 ILE A C 1
ATOM 778 O O . ILE A 1 95 ? 3.326 -3.167 -6.563 1.00 90.25 95 ILE A O 1
ATOM 782 N N . PHE A 1 96 ? 2.364 -1.138 -6.783 1.00 88.62 96 PHE A N 1
ATOM 783 C CA . PHE A 1 96 ? 1.359 -1.325 -5.745 1.00 88.62 96 PHE A CA 1
ATOM 784 C C . PHE A 1 96 ? 0.079 -2.020 -6.198 1.00 88.62 96 PHE A C 1
ATOM 786 O O . PHE A 1 96 ? -0.532 -2.689 -5.365 1.00 88.62 96 PHE A O 1
ATOM 793 N N . THR A 1 97 ? -0.339 -1.866 -7.453 1.00 89.81 97 THR A N 1
ATOM 794 C CA . THR A 1 97 ? -1.671 -2.305 -7.908 1.00 89.81 97 THR A CA 1
ATOM 795 C C . THR A 1 97 ? -1.618 -3.352 -9.022 1.00 89.81 97 THR A C 1
ATOM 797 O O . THR A 1 97 ? -2.551 -4.140 -9.164 1.00 89.81 97 THR A O 1
ATOM 800 N N . GLU A 1 98 ? -0.507 -3.457 -9.758 1.00 89.81 98 GLU A N 1
ATOM 801 C CA . GLU A 1 98 ? -0.433 -4.282 -10.976 1.00 89.81 98 GLU A CA 1
ATOM 802 C C . GLU A 1 98 ? 0.661 -5.359 -10.918 1.00 89.81 98 GLU A C 1
ATOM 804 O O . GLU A 1 98 ? 0.463 -6.493 -11.359 1.00 89.81 98 GLU A O 1
ATOM 809 N N . CYS A 1 99 ? 1.827 -5.037 -10.358 1.00 89.62 99 CYS A N 1
ATOM 810 C CA . CYS A 1 99 ? 3.034 -5.847 -10.477 1.00 89.62 99 CYS A CA 1
ATOM 811 C C . CYS A 1 99 ? 2.887 -7.200 -9.769 1.00 89.62 99 CYS A C 1
ATOM 813 O O . CYS A 1 99 ? 2.927 -7.296 -8.545 1.00 89.62 99 CYS A O 1
ATOM 815 N N . ARG A 1 100 ? 2.791 -8.298 -10.522 1.00 83.38 100 ARG A N 1
ATOM 816 C CA . ARG A 1 100 ? 2.702 -9.648 -9.926 1.00 83.38 100 ARG A CA 1
ATOM 817 C C . ARG A 1 100 ? 3.958 -10.021 -9.136 1.00 83.38 100 ARG A C 1
ATOM 819 O O . ARG A 1 100 ? 3.885 -10.737 -8.138 1.00 83.38 100 ARG A O 1
ATOM 826 N N . VAL A 1 101 ? 5.105 -9.494 -9.556 1.00 82.44 101 VAL A N 1
ATOM 827 C CA . VAL A 1 101 ? 6.419 -9.782 -8.964 1.00 82.44 101 VAL A CA 1
ATOM 828 C C . VAL A 1 101 ? 6.595 -9.083 -7.619 1.00 82.44 101 VAL A C 1
ATOM 830 O O . VAL A 1 101 ? 7.210 -9.650 -6.720 1.00 82.44 101 VAL A O 1
ATOM 833 N N . SER A 1 102 ? 5.960 -7.922 -7.414 1.00 80.81 102 SER A N 1
ATOM 834 C CA . SER A 1 102 ? 5.914 -7.279 -6.093 1.00 80.81 102 SER A CA 1
ATOM 835 C C . SER A 1 102 ? 5.080 -8.069 -5.081 1.00 80.81 102 SER A C 1
ATOM 837 O O . SER A 1 102 ? 5.128 -7.772 -3.888 1.00 80.81 102 SER A O 1
ATOM 839 N N . ARG A 1 103 ? 4.321 -9.082 -5.543 1.00 83.75 103 ARG A N 1
ATOM 840 C CA . ARG A 1 103 ? 3.377 -9.884 -4.750 1.00 83.75 103 ARG A CA 1
ATOM 841 C C . ARG A 1 103 ? 2.298 -9.031 -4.074 1.00 83.75 103 ARG A C 1
ATOM 843 O O . ARG A 1 103 ? 1.689 -9.474 -3.096 1.00 83.75 103 ARG A O 1
ATOM 850 N N . GLN A 1 104 ? 2.026 -7.846 -4.621 1.00 86.88 104 GLN A N 1
ATOM 851 C CA . GLN A 1 104 ? 0.964 -6.943 -4.171 1.00 86.88 104 GLN A CA 1
ATOM 852 C C . GLN A 1 104 ? -0.393 -7.645 -4.063 1.00 86.88 104 GLN A C 1
ATOM 854 O O . GLN A 1 104 ? -1.101 -7.460 -3.078 1.00 86.88 104 GLN A O 1
ATOM 859 N N . GLU A 1 105 ? -0.679 -8.587 -4.964 1.00 88.94 105 GLU A N 1
ATOM 860 C CA . GLU A 1 105 ? -1.878 -9.422 -4.904 1.00 88.94 105 GLU A CA 1
ATOM 861 C C . GLU A 1 105 ? -2.029 -10.149 -3.558 1.00 88.94 105 GLU A C 1
ATOM 863 O O . GLU A 1 105 ? -3.110 -10.156 -2.981 1.00 88.94 105 GLU A O 1
ATOM 868 N N . THR A 1 106 ? -0.954 -10.713 -2.993 1.00 89.75 106 THR A N 1
ATOM 869 C CA . THR A 1 106 ? -1.030 -11.387 -1.683 1.00 89.75 106 THR A CA 1
ATOM 870 C C . THR A 1 106 ? -1.415 -10.403 -0.577 1.00 89.75 106 THR A C 1
ATOM 872 O O . THR A 1 106 ? -2.212 -10.749 0.295 1.00 89.75 106 THR A O 1
ATOM 875 N N . VAL A 1 107 ? -0.891 -9.174 -0.620 1.00 88.12 107 VAL A N 1
ATOM 876 C CA . VAL A 1 107 ? -1.255 -8.115 0.334 1.00 88.12 107 VAL A CA 1
ATOM 877 C C . VAL A 1 107 ? -2.733 -7.757 0.191 1.00 88.12 107 VAL A C 1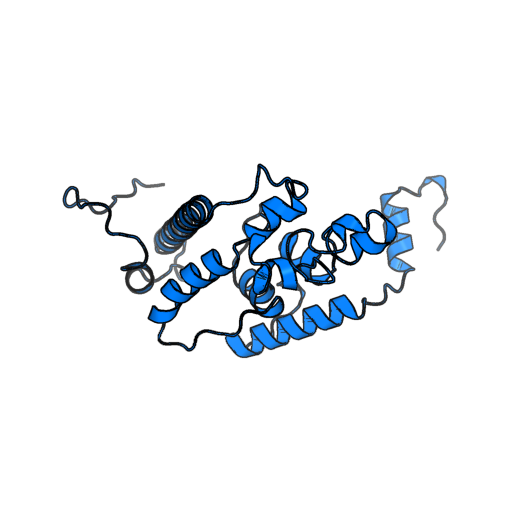
ATOM 879 O O . VAL A 1 107 ? -3.449 -7.753 1.191 1.00 88.12 107 VAL A O 1
ATOM 882 N N . TRP A 1 108 ? -3.225 -7.536 -1.030 1.00 90.44 108 TRP A N 1
ATOM 883 C CA . TRP A 1 108 ? -4.628 -7.169 -1.241 1.00 90.44 108 TRP A CA 1
ATOM 884 C C . TRP A 1 108 ? -5.601 -8.299 -0.956 1.00 90.44 108 TRP A C 1
ATOM 886 O O . TRP A 1 108 ? -6.677 -8.035 -0.437 1.00 90.44 108 TRP A O 1
ATOM 896 N N . GLN A 1 109 ? -5.232 -9.558 -1.191 1.00 91.19 109 GLN A N 1
ATOM 897 C CA . GLN A 1 109 ? -6.054 -10.697 -0.782 1.00 91.19 109 GLN A CA 1
ATOM 898 C C . GLN A 1 109 ? -6.182 -10.780 0.744 1.00 91.19 109 GLN A C 1
ATOM 900 O O . GLN A 1 109 ? -7.255 -11.080 1.267 1.00 91.19 109 GLN A O 1
ATOM 905 N N . LEU A 1 110 ? -5.106 -10.493 1.484 1.00 89.38 110 LEU A N 1
ATOM 906 C CA . LEU A 1 110 ? -5.148 -10.425 2.946 1.00 89.38 110 LEU A CA 1
ATOM 907 C C . LEU A 1 110 ? -5.981 -9.230 3.435 1.00 89.38 110 LEU A C 1
ATOM 909 O O . LEU A 1 110 ? -6.792 -9.390 4.348 1.00 89.38 110 LEU A O 1
ATOM 913 N N . ALA A 1 111 ? -5.832 -8.066 2.800 1.00 89.12 111 ALA A N 1
ATOM 914 C CA . ALA A 1 111 ? -6.613 -6.871 3.105 1.00 89.12 111 ALA A CA 1
ATOM 915 C C . ALA A 1 111 ? -8.109 -7.062 2.799 1.00 89.12 111 ALA A C 1
ATOM 917 O O . ALA A 1 111 ? -8.949 -6.730 3.633 1.00 89.12 111 ALA A O 1
ATOM 918 N N . LYS A 1 112 ? -8.448 -7.678 1.661 1.00 90.19 112 LYS A N 1
ATOM 919 C CA . LYS A 1 112 ? -9.825 -7.985 1.255 1.00 90.19 112 LYS A CA 1
ATOM 920 C C . LYS A 1 112 ? -10.516 -8.914 2.240 1.00 90.19 112 LYS A C 1
ATOM 922 O O . LYS A 1 112 ? -11.595 -8.588 2.721 1.00 90.19 112 LYS A O 1
ATOM 927 N N . LYS A 1 113 ? -9.847 -9.995 2.650 1.00 88.94 113 LYS A N 1
ATOM 928 C CA . LYS A 1 113 ? -10.352 -10.900 3.699 1.00 88.94 113 LYS A CA 1
ATOM 929 C C . LYS A 1 113 ? -10.612 -10.190 5.028 1.00 88.94 113 LYS A C 1
ATOM 931 O O . LYS A 1 113 ? -11.512 -10.576 5.771 1.00 88.94 113 LYS A O 1
ATOM 936 N N . ALA A 1 114 ? -9.811 -9.177 5.362 1.00 85.00 114 ALA A N 1
ATOM 937 C CA . ALA A 1 114 ? -10.055 -8.363 6.547 1.00 85.00 114 ALA A CA 1
ATOM 938 C C . ALA A 1 114 ? -11.258 -7.421 6.351 1.00 85.00 114 ALA A C 1
ATOM 940 O O . ALA A 1 114 ? -12.071 -7.271 7.263 1.00 85.00 114 ALA A O 1
ATOM 941 N N . TRP A 1 115 ? -11.393 -6.833 5.159 1.00 84.75 115 TRP A N 1
ATOM 942 C CA . TRP A 1 115 ? -12.430 -5.862 4.805 1.00 84.75 115 TRP A CA 1
ATOM 943 C C . TRP A 1 115 ? -13.828 -6.453 4.657 1.00 84.75 115 TRP A C 1
ATOM 945 O O . TRP A 1 115 ? -14.788 -5.801 5.054 1.00 84.75 115 TRP A O 1
ATOM 955 N N . GLU A 1 116 ? -13.964 -7.684 4.160 1.00 86.31 116 GLU A N 1
ATOM 956 C CA . GLU A 1 116 ? -15.254 -8.380 3.974 1.00 86.31 116 GLU A CA 1
ATOM 957 C C . GLU A 1 116 ? -16.143 -8.359 5.234 1.00 86.31 116 GLU A C 1
ATOM 959 O O . GLU A 1 116 ? -17.366 -8.402 5.156 1.00 86.31 116 GLU A O 1
ATOM 964 N N . ARG A 1 117 ? -15.539 -8.213 6.415 1.00 78.19 117 ARG A N 1
ATOM 965 C CA . ARG A 1 117 ? -16.224 -8.170 7.715 1.00 78.19 117 ARG A CA 1
ATOM 966 C C . ARG A 1 117 ? -16.879 -6.839 8.043 1.00 78.19 117 ARG A C 1
ATOM 968 O O . ARG A 1 117 ? -17.718 -6.780 8.935 1.00 78.19 117 ARG A O 1
ATOM 975 N N . THR A 1 118 ? -16.481 -5.775 7.358 1.00 76.88 118 THR A N 1
ATOM 976 C CA . THR A 1 118 ? -17.148 -4.475 7.466 1.00 76.88 118 THR A CA 1
ATOM 977 C C . THR A 1 118 ? -18.554 -4.524 6.868 1.00 76.88 118 THR A C 1
ATOM 979 O O . THR A 1 118 ? -19.383 -3.688 7.214 1.00 76.88 118 THR A O 1
ATOM 982 N N . GLY A 1 119 ? -18.824 -5.494 5.981 1.00 79.38 119 GLY A N 1
ATOM 983 C CA . GLY A 1 119 ? -20.039 -5.546 5.169 1.00 79.38 119 GLY A CA 1
ATOM 984 C C . GLY A 1 119 ? -20.085 -4.476 4.074 1.00 79.38 119 GLY A C 1
ATOM 985 O O . GLY A 1 119 ? -21.088 -4.365 3.377 1.00 79.38 119 GLY A O 1
ATOM 986 N N . LEU A 1 120 ? -19.019 -3.685 3.922 1.00 81.38 120 LEU A N 1
ATOM 987 C CA . LEU A 1 120 ? -18.908 -2.649 2.905 1.00 81.38 120 LEU A CA 1
ATOM 988 C C . LEU A 1 120 ? -18.364 -3.237 1.597 1.00 81.38 120 LEU A C 1
ATOM 990 O O . LEU A 1 120 ? -17.590 -4.202 1.627 1.00 81.38 120 LEU A O 1
ATOM 994 N N . PRO A 1 121 ? -18.713 -2.646 0.441 1.00 85.75 121 PRO A N 1
ATOM 995 C CA . PRO A 1 121 ? -18.124 -3.040 -0.831 1.00 85.75 121 PRO A CA 1
ATOM 996 C C . PRO A 1 121 ? -16.601 -2.886 -0.787 1.00 85.75 121 PRO A C 1
ATOM 998 O O . PRO A 1 121 ? -16.071 -1.952 -0.182 1.00 85.75 121 PRO A O 1
ATOM 1001 N N . TRP A 1 122 ? -15.892 -3.827 -1.409 1.00 87.69 122 TRP A N 1
ATOM 1002 C CA . TRP A 1 122 ? -14.444 -3.725 -1.573 1.00 87.69 122 TRP A CA 1
ATOM 1003 C C . TRP A 1 122 ? -14.130 -2.557 -2.520 1.00 87.69 122 TRP A C 1
ATOM 1005 O O . TRP A 1 122 ? -14.644 -2.563 -3.642 1.00 87.69 122 TRP A O 1
ATOM 1015 N N . PRO A 1 123 ? -13.334 -1.560 -2.096 1.00 87.06 123 PRO A N 1
ATOM 1016 C CA . PRO A 1 123 ? -13.037 -0.408 -2.935 1.00 87.06 123 PRO A CA 1
ATOM 1017 C C . PRO A 1 123 ? -12.096 -0.780 -4.085 1.00 87.06 123 PRO A C 1
ATOM 1019 O O . PRO A 1 123 ? -11.337 -1.751 -4.014 1.00 87.06 123 PRO A O 1
ATOM 1022 N N . GLU A 1 124 ? -12.108 0.035 -5.136 1.00 86.56 124 GLU A N 1
ATOM 1023 C CA . GLU A 1 124 ? -11.067 -0.008 -6.158 1.00 86.56 124 GLU A CA 1
ATOM 1024 C C . GLU A 1 124 ? -9.730 0.431 -5.554 1.00 86.56 124 GLU A C 1
ATOM 1026 O O . GLU A 1 124 ? -9.636 1.474 -4.904 1.00 86.56 124 GLU A O 1
ATOM 1031 N N . ILE A 1 125 ? -8.685 -0.371 -5.759 1.00 88.62 125 ILE A N 1
ATOM 1032 C CA . ILE A 1 125 ? -7.365 -0.094 -5.202 1.00 88.62 125 ILE A CA 1
ATOM 1033 C C . ILE A 1 125 ? -6.549 0.732 -6.194 1.00 88.62 125 ILE A C 1
ATOM 1035 O O . ILE A 1 125 ? -6.004 0.197 -7.153 1.00 88.62 125 ILE A O 1
ATOM 1039 N N . THR A 1 126 ? -6.437 2.030 -5.918 1.00 87.38 126 THR A N 1
ATOM 1040 C CA . THR A 1 126 ? -5.625 2.985 -6.688 1.00 87.38 126 THR A CA 1
ATOM 1041 C C . THR A 1 126 ? -4.474 3.527 -5.844 1.00 87.38 126 THR A C 1
ATOM 1043 O O . THR A 1 126 ? -4.527 3.503 -4.609 1.00 87.38 126 THR A O 1
ATOM 1046 N N . LEU A 1 127 ? -3.441 4.094 -6.471 1.00 85.19 127 LEU A N 1
ATOM 1047 C CA . LEU A 1 127 ? -2.389 4.804 -5.737 1.00 85.19 127 LEU A CA 1
ATOM 1048 C C . LEU A 1 127 ? -2.968 5.939 -4.879 1.00 85.19 127 LEU A C 1
ATOM 1050 O O . LEU A 1 127 ? -2.515 6.142 -3.756 1.00 85.19 127 LEU A O 1
ATOM 1054 N N . GLY A 1 128 ? -4.002 6.631 -5.367 1.00 81.38 128 GLY A N 1
ATOM 1055 C CA . GLY A 1 128 ? -4.715 7.668 -4.613 1.00 81.38 128 GLY A CA 1
ATOM 1056 C C . GLY A 1 128 ? -5.344 7.135 -3.323 1.00 81.38 128 GLY A C 1
ATOM 1057 O O . GLY A 1 128 ? -5.171 7.746 -2.269 1.00 81.38 128 GLY A O 1
ATOM 1058 N N . LEU A 1 129 ? -5.987 5.962 -3.374 1.00 80.69 129 LEU A N 1
ATOM 1059 C CA . LEU A 1 129 ? -6.520 5.284 -2.189 1.00 80.69 129 LEU A CA 1
ATOM 1060 C C . LEU A 1 129 ? -5.415 4.937 -1.192 1.00 80.69 129 LEU A C 1
ATOM 1062 O O . LEU A 1 129 ? -5.540 5.213 -0.001 1.00 80.69 129 LEU A O 1
ATOM 1066 N N . ILE A 1 130 ? -4.323 4.348 -1.675 1.00 81.50 130 ILE A N 1
ATOM 1067 C CA . ILE A 1 130 ? -3.200 3.909 -0.837 1.00 81.50 130 ILE A CA 1
ATOM 1068 C C . ILE A 1 130 ? -2.576 5.100 -0.109 1.00 81.50 130 ILE A C 1
ATOM 1070 O O . ILE A 1 130 ? -2.325 5.043 1.097 1.00 81.50 130 ILE A O 1
ATOM 1074 N N . LEU A 1 131 ? -2.351 6.196 -0.835 1.00 77.94 131 LEU A N 1
ATOM 1075 C CA . LEU A 1 131 ? -1.832 7.427 -0.258 1.00 77.94 131 LEU A CA 1
ATOM 1076 C C . LEU A 1 131 ? -2.849 8.046 0.701 1.00 77.94 131 LEU A C 1
ATOM 1078 O O . LEU A 1 131 ? -2.461 8.420 1.804 1.00 77.94 131 LEU A O 1
ATOM 1082 N N . GLY A 1 132 ? -4.135 8.066 0.351 1.00 69.38 132 GLY A N 1
ATOM 1083 C CA . GLY A 1 132 ? -5.205 8.607 1.187 1.00 69.38 132 GLY A CA 1
ATOM 1084 C C . GLY A 1 132 ? -5.375 7.872 2.517 1.00 69.38 132 GLY A C 1
ATOM 1085 O O . GLY A 1 132 ? -5.469 8.512 3.561 1.00 69.38 132 GLY A O 1
ATOM 1086 N N . ILE A 1 133 ? -5.306 6.538 2.526 1.00 69.25 133 ILE A N 1
ATOM 1087 C CA . ILE A 1 133 ? -5.352 5.739 3.763 1.00 69.25 133 ILE A CA 1
ATOM 1088 C C . ILE A 1 133 ? -4.182 6.100 4.687 1.00 69.25 133 ILE A C 1
ATOM 1090 O O . ILE A 1 133 ? -4.361 6.210 5.899 1.00 69.25 133 ILE A O 1
ATOM 1094 N N . SER A 1 134 ? -2.995 6.356 4.127 1.00 57.88 134 SER A N 1
ATOM 1095 C CA . SER A 1 134 ? -1.817 6.744 4.916 1.00 57.88 134 SER A CA 1
ATOM 1096 C C . SER A 1 134 ? -1.919 8.136 5.560 1.00 57.88 134 SER A C 1
ATOM 1098 O O . SER A 1 134 ? -1.160 8.430 6.480 1.00 57.88 134 SER A O 1
ATOM 1100 N N . VAL A 1 135 ? -2.868 8.971 5.116 1.00 55.62 135 VAL A N 1
ATOM 1101 C CA . VAL A 1 135 ? -3.212 10.274 5.723 1.00 55.62 135 VAL A CA 1
ATOM 1102 C C . VAL A 1 135 ? -4.120 10.098 6.940 1.00 55.62 135 VAL A C 1
ATOM 1104 O O . VAL A 1 135 ? -4.077 10.899 7.872 1.00 55.62 135 VAL A O 1
ATOM 1107 N N . ILE A 1 136 ? -4.930 9.037 6.949 1.00 52.44 136 ILE A N 1
ATOM 1108 C CA . ILE A 1 136 ? -5.876 8.732 8.029 1.00 52.44 136 ILE A CA 1
ATOM 1109 C C . ILE A 1 136 ? -5.142 8.128 9.246 1.00 52.44 136 ILE A C 1
ATOM 1111 O O . ILE A 1 136 ? -5.636 8.204 10.373 1.00 52.44 136 ILE A O 1
ATOM 1115 N N . GLU A 1 137 ? -3.932 7.580 9.066 1.00 48.69 137 GLU A N 1
ATOM 1116 C CA . GLU A 1 137 ? -3.122 7.044 10.165 1.00 48.69 137 GLU A CA 1
ATOM 1117 C C . GLU A 1 137 ? -2.211 8.089 10.841 1.00 48.69 137 GLU A C 1
ATOM 1119 O O . GLU A 1 137 ? -1.414 8.790 10.221 1.00 48.69 137 GLU A O 1
ATOM 1124 N N . ILE A 1 138 ? -2.309 8.157 12.173 1.00 36.12 138 ILE A N 1
ATOM 1125 C CA . ILE A 1 138 ? -1.542 9.053 13.044 1.00 36.12 138 ILE A CA 1
ATOM 1126 C C . ILE A 1 138 ? -0.073 8.604 13.143 1.00 36.12 138 ILE A C 1
ATOM 1128 O O . ILE A 1 138 ? 0.215 7.489 13.568 1.00 36.12 138 ILE A O 1
ATOM 1132 N N . LYS A 1 139 ? 0.822 9.545 12.809 1.00 34.59 139 LYS A N 1
ATOM 1133 C CA . LYS A 1 139 ? 2.265 9.675 13.114 1.00 34.59 139 LYS A CA 1
ATOM 1134 C C . LYS A 1 139 ? 2.937 8.495 13.842 1.00 34.59 139 LYS A C 1
ATOM 1136 O O . LYS A 1 139 ? 3.018 8.469 15.068 1.00 34.59 139 LYS A O 1
ATOM 1141 N N . ASP A 1 140 ? 3.566 7.626 13.059 1.00 34.84 140 ASP A N 1
ATOM 1142 C CA . ASP A 1 140 ? 4.817 6.946 13.417 1.00 34.84 140 ASP A CA 1
ATOM 1143 C C . ASP A 1 140 ? 5.965 7.782 12.799 1.00 34.84 140 ASP A C 1
ATOM 1145 O O . ASP A 1 140 ? 5.900 8.165 11.629 1.00 34.84 140 ASP A O 1
ATOM 1149 N N . SER A 1 141 ? 6.968 8.158 13.601 1.00 37.09 141 SER A N 1
ATOM 1150 C CA . SER A 1 141 ? 8.119 8.983 13.191 1.00 37.09 141 SER A CA 1
ATOM 1151 C C . SER A 1 141 ? 9.080 8.270 12.236 1.00 37.09 141 SER A C 1
ATOM 1153 O O . SER A 1 141 ? 9.901 8.917 11.586 1.00 37.09 141 SER A O 1
ATOM 1155 N N . GLU A 1 142 ? 8.985 6.950 12.124 1.00 43.09 142 GLU A N 1
ATOM 1156 C CA . GLU A 1 142 ? 9.730 6.165 11.157 1.00 43.09 142 GLU A CA 1
ATOM 1157 C C . GLU A 1 142 ? 8.856 5.971 9.923 1.00 43.09 142 GLU A C 1
ATOM 1159 O O . GLU A 1 142 ? 7.997 5.094 9.867 1.00 43.09 142 GLU A O 1
ATOM 1164 N N . GLY A 1 143 ? 9.093 6.805 8.908 1.00 43.44 143 GLY A N 1
ATOM 1165 C CA . GLY A 1 143 ? 8.504 6.683 7.575 1.00 43.44 143 GLY A CA 1
ATOM 1166 C C . GLY A 1 143 ? 8.943 5.399 6.869 1.00 43.44 143 GLY A C 1
ATOM 1167 O O . GLY A 1 143 ? 9.678 5.452 5.883 1.00 43.44 143 GLY A O 1
ATOM 1168 N N . LYS A 1 144 ? 8.518 4.242 7.382 1.00 46.72 144 LYS A N 1
ATOM 1169 C CA . LYS A 1 144 ? 8.771 2.936 6.785 1.00 46.72 144 LYS A CA 1
ATOM 1170 C C . LYS A 1 144 ? 8.054 2.897 5.447 1.00 46.72 144 LYS A C 1
ATOM 1172 O O . LYS A 1 144 ? 6.843 3.088 5.366 1.00 46.72 144 LYS A O 1
ATOM 1177 N N . SER A 1 145 ? 8.833 2.682 4.390 1.00 49.78 145 SER A N 1
ATOM 1178 C CA . SER A 1 145 ? 8.305 2.384 3.066 1.00 49.78 145 SER A CA 1
ATOM 1179 C C . SER A 1 145 ? 7.309 1.236 3.181 1.00 49.78 145 SER A C 1
ATOM 1181 O O . SER A 1 145 ? 7.606 0.242 3.850 1.00 49.78 145 SER A O 1
ATOM 1183 N N . ALA A 1 146 ? 6.156 1.351 2.521 1.00 60.38 146 ALA A N 1
ATOM 1184 C CA . ALA A 1 146 ? 5.238 0.228 2.385 1.00 60.38 146 ALA A CA 1
ATOM 1185 C C . ALA A 1 146 ? 6.021 -1.016 1.926 1.00 60.38 146 ALA A C 1
ATOM 1187 O O . ALA A 1 146 ? 6.905 -0.903 1.077 1.00 60.38 146 ALA A O 1
ATOM 1188 N N . TYR A 1 147 ? 5.723 -2.189 2.494 1.00 61.31 147 TYR A N 1
ATOM 1189 C CA . TYR A 1 147 ? 6.497 -3.428 2.298 1.00 61.31 147 TYR A CA 1
ATOM 1190 C C . TYR A 1 147 ? 6.770 -3.764 0.821 1.00 61.31 147 TYR A C 1
ATOM 1192 O O . TYR A 1 147 ? 7.808 -4.324 0.487 1.00 61.31 147 TYR A O 1
ATOM 1200 N N . LEU A 1 148 ? 5.860 -3.365 -0.069 1.00 58.00 148 LEU A N 1
ATOM 1201 C CA . LEU A 1 148 ? 5.953 -3.569 -1.517 1.00 58.00 148 LEU A CA 1
ATOM 1202 C C . LEU A 1 148 ? 7.074 -2.740 -2.175 1.00 58.00 148 LEU A C 1
ATOM 1204 O O . LEU A 1 148 ? 7.645 -3.150 -3.182 1.00 58.00 148 LEU A O 1
ATOM 1208 N N . CYS A 1 149 ? 7.442 -1.607 -1.579 1.00 61.31 149 CYS A N 1
ATOM 1209 C CA . CYS A 1 149 ? 8.535 -0.752 -2.033 1.00 61.31 149 CYS A CA 1
ATOM 1210 C C . CYS A 1 149 ? 9.898 -1.133 -1.449 1.00 61.31 149 CYS A C 1
ATOM 1212 O O . CYS A 1 149 ? 10.909 -0.706 -1.998 1.00 61.31 149 CYS A O 1
ATOM 1214 N N . GLU A 1 150 ? 9.962 -1.898 -0.354 1.00 68.44 150 GLU A N 1
ATOM 1215 C CA . GLU A 1 150 ? 11.233 -2.199 0.321 1.00 68.44 150 GLU A CA 1
ATOM 1216 C C . GLU A 1 150 ? 12.200 -2.928 -0.617 1.00 68.44 150 GLU A C 1
ATOM 1218 O O . GLU A 1 150 ? 13.348 -2.519 -0.758 1.00 68.44 150 GLU A O 1
ATOM 1223 N N . TRP A 1 151 ? 11.734 -3.957 -1.323 1.00 70.62 151 TRP A N 1
ATOM 1224 C CA . TRP A 1 151 ? 12.569 -4.683 -2.278 1.00 70.62 151 TRP A CA 1
ATOM 1225 C C . TRP A 1 151 ? 12.952 -3.833 -3.506 1.00 70.62 151 TRP A C 1
ATOM 1227 O O . TRP A 1 151 ? 14.124 -3.781 -3.883 1.00 70.62 151 TRP A O 1
ATOM 1237 N N . ARG A 1 152 ? 11.985 -3.121 -4.104 1.00 72.69 152 ARG A N 1
ATOM 1238 C CA . ARG A 1 152 ? 12.201 -2.306 -5.316 1.00 72.69 152 ARG A CA 1
ATOM 1239 C C . ARG A 1 152 ? 13.103 -1.096 -5.074 1.00 72.69 152 ARG A C 1
ATOM 1241 O O . ARG A 1 152 ? 13.995 -0.828 -5.868 1.00 72.69 152 ARG A O 1
ATOM 1248 N N . ILE A 1 153 ? 12.870 -0.372 -3.983 1.00 70.38 153 ILE A N 1
ATOM 1249 C CA . ILE A 1 153 ? 13.532 0.905 -3.687 1.00 70.38 153 ILE A CA 1
ATOM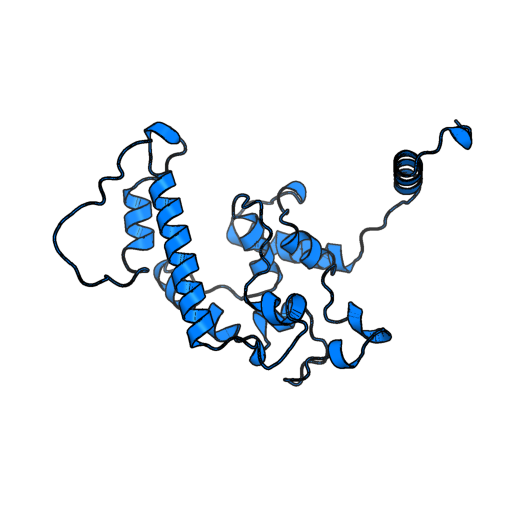 1250 C C . ILE A 1 153 ? 14.662 0.712 -2.674 1.00 70.38 153 ILE A C 1
ATOM 1252 O O . ILE A 1 153 ? 15.746 1.254 -2.858 1.00 70.38 153 ILE A O 1
ATOM 1256 N N . GLY A 1 154 ? 14.419 -0.045 -1.604 1.00 63.19 154 GLY A N 1
ATOM 1257 C CA . GLY A 1 154 ? 15.368 -0.214 -0.498 1.00 63.19 154 GLY A CA 1
ATOM 1258 C C . GLY A 1 154 ? 16.432 -1.291 -0.723 1.00 63.19 154 GLY A C 1
ATOM 1259 O O . GLY A 1 154 ? 17.493 -1.212 -0.116 1.00 63.19 154 GLY A O 1
ATOM 1260 N N . ARG A 1 155 ? 16.174 -2.282 -1.588 1.00 70.69 155 ARG A N 1
ATOM 1261 C CA . ARG A 1 155 ? 17.095 -3.400 -1.885 1.00 70.69 155 ARG A CA 1
ATOM 1262 C C . ARG A 1 155 ? 17.510 -3.467 -3.356 1.00 70.69 155 ARG A C 1
ATOM 1264 O O . ARG A 1 155 ? 17.926 -4.521 -3.836 1.00 70.69 155 ARG A O 1
ATOM 1271 N N . GLU A 1 156 ? 17.365 -2.346 -4.059 1.00 71.25 156 GLU A N 1
ATOM 1272 C CA . GLU A 1 156 ? 17.852 -2.139 -5.426 1.00 71.25 156 GLU A CA 1
ATOM 1273 C C . GLU A 1 156 ? 17.387 -3.185 -6.456 1.00 71.25 156 GLU A C 1
ATOM 1275 O O . GLU A 1 156 ? 18.129 -3.515 -7.379 1.00 71.25 156 GLU A O 1
ATOM 1280 N N . GLN A 1 157 ? 16.164 -3.712 -6.306 1.00 69.31 157 GLN A N 1
ATOM 1281 C CA . GLN A 1 157 ? 15.585 -4.735 -7.195 1.00 69.31 157 GLN A CA 1
ATOM 1282 C C . GLN A 1 157 ? 16.374 -6.062 -7.231 1.00 69.31 157 GLN A C 1
ATOM 1284 O O . GLN A 1 157 ? 16.229 -6.851 -8.162 1.00 69.31 157 GLN A O 1
ATOM 1289 N N . ASN A 1 158 ? 17.189 -6.360 -6.212 1.00 75.25 158 ASN A N 1
ATOM 1290 C CA . ASN A 1 158 ? 17.950 -7.608 -6.168 1.00 75.25 158 ASN A CA 1
ATOM 1291 C C . ASN A 1 158 ? 17.016 -8.823 -6.013 1.00 75.25 158 ASN A C 1
ATOM 1293 O O . ASN A 1 158 ? 16.400 -9.002 -4.962 1.00 75.25 158 ASN A O 1
ATOM 1297 N N . VAL A 1 159 ? 16.940 -9.680 -7.033 1.00 73.00 159 VAL A N 1
ATOM 1298 C CA . VAL A 1 159 ? 16.034 -10.846 -7.101 1.00 73.00 159 VAL A CA 1
ATOM 1299 C C . VAL A 1 159 ? 16.180 -11.799 -5.914 1.00 73.00 159 VAL A C 1
ATOM 1301 O O . VAL A 1 159 ? 15.184 -12.348 -5.448 1.00 73.00 159 VAL A O 1
ATOM 1304 N N . LEU A 1 160 ? 17.388 -11.947 -5.362 1.00 73.12 160 LEU A N 1
ATOM 1305 C CA . LEU A 1 160 ? 17.641 -12.804 -4.195 1.00 73.12 160 LEU A CA 1
ATOM 1306 C C . LEU A 1 160 ? 16.908 -12.321 -2.938 1.00 73.12 160 LEU A C 1
ATOM 1308 O O . LEU A 1 160 ? 16.636 -13.097 -2.029 1.00 73.12 160 LEU A O 1
ATOM 1312 N N . ASN A 1 161 ? 16.564 -11.036 -2.902 1.00 74.50 161 ASN A N 1
ATOM 1313 C CA . ASN A 1 161 ? 15.858 -10.395 -1.804 1.00 74.50 161 ASN A CA 1
ATOM 1314 C C . ASN A 1 161 ? 14.354 -10.235 -2.066 1.00 74.50 161 ASN A C 1
ATOM 1316 O O . ASN A 1 161 ? 13.692 -9.503 -1.324 1.00 74.50 161 ASN A O 1
ATOM 1320 N N . MET A 1 162 ? 13.826 -10.861 -3.123 1.00 77.88 162 MET A N 1
ATOM 1321 C CA . MET A 1 162 ? 12.415 -10.779 -3.479 1.00 77.88 162 MET A CA 1
ATOM 1322 C C . MET A 1 162 ? 11.550 -11.467 -2.422 1.00 77.88 162 MET A C 1
ATOM 1324 O O . MET A 1 162 ? 11.792 -12.609 -2.027 1.00 77.88 162 MET A O 1
ATOM 1328 N N . HIS A 1 163 ? 10.497 -10.779 -1.989 1.00 81.12 163 HIS A N 1
ATOM 1329 C CA . HIS A 1 163 ? 9.604 -11.312 -0.972 1.00 81.12 163 HIS A CA 1
ATOM 1330 C C . HIS A 1 163 ? 8.816 -12.527 -1.468 1.00 81.12 163 HIS A C 1
ATOM 1332 O O . HIS A 1 163 ? 8.242 -12.543 -2.560 1.00 81.12 163 HIS A O 1
ATOM 1338 N N . THR A 1 164 ? 8.726 -13.543 -0.612 1.00 86.00 164 THR A N 1
ATOM 1339 C CA . THR A 1 164 ? 7.854 -14.701 -0.845 1.00 86.00 164 THR A CA 1
ATOM 1340 C C . THR A 1 164 ? 6.453 -14.442 -0.288 1.00 86.00 164 THR A C 1
ATOM 1342 O O . THR A 1 164 ? 6.282 -13.670 0.657 1.00 86.00 164 THR A O 1
ATOM 1345 N N . CYS A 1 165 ? 5.431 -15.147 -0.791 1.00 84.88 165 CYS A N 1
ATOM 1346 C CA . CYS A 1 165 ? 4.076 -15.046 -0.227 1.00 84.88 165 CYS A CA 1
ATOM 1347 C C . CYS A 1 165 ? 4.041 -15.397 1.271 1.00 84.88 165 CYS A C 1
ATOM 1349 O O . CYS A 1 165 ? 3.284 -14.794 2.034 1.00 84.88 165 CYS A O 1
ATOM 1351 N N . LYS A 1 166 ? 4.880 -16.351 1.707 1.00 86.56 166 LYS A N 1
ATOM 1352 C CA . LYS A 1 166 ? 5.020 -16.734 3.120 1.00 86.56 166 LYS A CA 1
ATOM 1353 C C . LYS A 1 166 ? 5.569 -15.578 3.955 1.00 86.56 166 LYS A C 1
ATOM 1355 O O . LYS A 1 166 ? 5.010 -15.284 5.008 1.00 86.56 166 LYS A O 1
ATOM 1360 N N . GLU A 1 167 ? 6.611 -14.906 3.468 1.00 87.06 167 GLU A N 1
ATOM 1361 C CA . GLU A 1 167 ? 7.203 -13.749 4.145 1.00 87.06 167 GLU A CA 1
ATOM 1362 C C . GLU A 1 167 ? 6.208 -12.587 4.247 1.00 87.06 167 GLU A C 1
ATOM 1364 O O . GLU A 1 167 ? 6.015 -12.044 5.333 1.00 87.06 167 GLU A O 1
ATOM 1369 N N . ILE A 1 168 ? 5.512 -12.252 3.156 1.00 86.38 168 ILE A N 1
ATOM 1370 C CA . ILE A 1 168 ? 4.492 -11.190 3.148 1.00 86.38 168 ILE A CA 1
ATOM 1371 C C . ILE A 1 168 ? 3.369 -11.508 4.126 1.00 86.38 168 ILE A C 1
ATOM 1373 O O . ILE A 1 168 ? 2.976 -10.653 4.913 1.00 86.38 168 ILE A O 1
ATOM 1377 N N . THR A 1 169 ? 2.890 -12.751 4.133 1.00 87.44 169 THR A N 1
ATOM 1378 C CA . THR A 1 169 ? 1.845 -13.183 5.066 1.00 87.44 169 THR A CA 1
ATOM 1379 C C . THR A 1 169 ? 2.316 -13.091 6.518 1.00 87.44 169 THR A C 1
ATOM 1381 O O . THR A 1 169 ? 1.556 -12.661 7.385 1.00 87.44 169 THR A O 1
ATOM 1384 N N . ALA A 1 170 ? 3.562 -13.477 6.809 1.00 85.69 170 ALA A N 1
ATOM 1385 C CA . ALA A 1 170 ? 4.132 -13.368 8.149 1.00 85.69 170 ALA A CA 1
ATOM 1386 C C . ALA A 1 170 ? 4.256 -11.902 8.592 1.00 85.69 170 ALA A C 1
ATOM 1388 O O . ALA A 1 170 ? 3.813 -11.551 9.684 1.00 85.69 170 ALA A O 1
ATOM 1389 N N . ARG A 1 171 ? 4.776 -11.027 7.724 1.00 84.06 171 ARG A N 1
ATOM 1390 C CA . ARG A 1 171 ? 4.883 -9.583 7.981 1.00 84.06 171 ARG A CA 1
ATOM 1391 C C . ARG A 1 171 ? 3.515 -8.932 8.175 1.00 84.06 171 ARG A C 1
ATOM 1393 O O . ARG A 1 171 ? 3.346 -8.161 9.113 1.00 84.06 171 ARG A O 1
ATOM 1400 N N . TRP A 1 172 ? 2.531 -9.288 7.347 1.00 85.56 172 TRP A N 1
ATOM 1401 C CA . TRP A 1 172 ? 1.144 -8.848 7.498 1.00 85.56 172 TRP A CA 1
ATOM 1402 C C . TRP A 1 172 ? 0.583 -9.224 8.871 1.00 85.56 172 TRP A C 1
ATOM 1404 O O . TRP A 1 172 ? 0.043 -8.368 9.566 1.00 85.56 172 TRP A O 1
ATOM 1414 N N . LYS A 1 173 ? 0.762 -10.479 9.310 1.00 85.38 173 LYS A N 1
ATOM 1415 C CA . LYS A 1 173 ? 0.332 -10.921 10.648 1.00 85.38 173 LYS A CA 1
ATOM 1416 C C . LYS A 1 173 ? 0.977 -10.089 11.754 1.00 85.38 173 LYS A C 1
ATOM 1418 O O . LYS A 1 173 ? 0.266 -9.610 12.629 1.00 85.38 173 LYS A O 1
ATOM 1423 N N . VAL A 1 174 ? 2.288 -9.850 11.675 1.00 83.38 174 VAL A N 1
ATOM 1424 C CA . VAL A 1 174 ? 3.008 -9.002 12.640 1.00 83.38 174 VAL A CA 1
ATOM 1425 C C . VAL A 1 174 ? 2.466 -7.567 12.643 1.00 83.38 174 VAL A C 1
ATOM 1427 O O . VAL A 1 174 ? 2.292 -6.981 13.712 1.00 83.38 174 VAL A O 1
ATOM 1430 N N . ALA A 1 175 ? 2.159 -6.996 11.476 1.00 82.00 175 ALA A N 1
ATOM 1431 C CA . ALA A 1 175 ? 1.594 -5.651 11.361 1.00 82.00 175 ALA A CA 1
ATOM 1432 C C . ALA A 1 175 ? 0.189 -5.554 11.988 1.00 82.00 175 ALA A C 1
ATOM 1434 O O . ALA A 1 175 ? -0.068 -4.656 12.791 1.00 82.00 175 ALA A O 1
ATOM 1435 N N . ILE A 1 176 ? -0.687 -6.518 11.687 1.00 82.88 176 ILE A N 1
ATOM 1436 C CA . ILE A 1 176 ? -2.034 -6.641 12.268 1.00 82.88 176 ILE A CA 1
ATOM 1437 C C . ILE A 1 176 ? -1.951 -6.825 13.787 1.00 82.88 176 ILE A C 1
ATOM 1439 O O . ILE A 1 176 ? -2.663 -6.147 14.523 1.00 82.88 176 ILE A O 1
ATOM 1443 N N . GLU A 1 177 ? -1.049 -7.672 14.287 1.00 83.06 177 GLU A N 1
ATOM 1444 C CA . GLU A 1 177 ? -0.836 -7.853 15.727 1.00 83.06 177 GLU A CA 1
ATOM 1445 C C . GLU A 1 177 ? -0.319 -6.582 16.412 1.00 83.06 177 GLU A C 1
ATOM 1447 O O . GLU A 1 177 ? -0.776 -6.240 17.506 1.00 83.06 177 GLU A O 1
ATOM 1452 N N . ARG A 1 178 ? 0.611 -5.851 15.781 1.00 80.31 178 ARG A N 1
ATOM 1453 C CA . ARG A 1 178 ? 1.084 -4.554 16.291 1.00 80.31 178 ARG A CA 1
ATOM 1454 C C . ARG A 1 178 ? -0.081 -3.574 16.393 1.00 80.31 178 ARG A C 1
ATOM 1456 O O . ARG A 1 178 ? -0.228 -2.932 17.433 1.00 80.31 178 ARG A O 1
ATOM 1463 N N . ARG A 1 179 ? -0.925 -3.485 15.360 1.00 82.25 179 ARG A N 1
ATOM 1464 C CA . ARG A 1 179 ? -2.079 -2.581 15.369 1.00 82.25 179 ARG A CA 1
ATOM 1465 C C . ARG A 1 179 ? -3.120 -2.982 16.413 1.00 82.25 179 ARG A C 1
ATOM 1467 O O . ARG A 1 179 ? -3.562 -2.120 17.163 1.00 82.25 179 ARG A O 1
ATOM 1474 N N . LEU A 1 180 ? -3.408 -4.275 16.558 1.00 83.88 180 LEU A N 1
ATOM 1475 C CA . LEU A 1 180 ? -4.252 -4.795 17.635 1.00 83.88 180 LEU A CA 1
ATOM 1476 C C . LEU A 1 180 ? -3.762 -4.325 19.013 1.00 83.88 180 LEU A C 1
ATOM 1478 O O . LEU A 1 180 ? -4.550 -3.835 19.819 1.00 83.88 180 LEU A O 1
ATOM 1482 N N . ARG A 1 181 ? -2.463 -4.474 19.301 1.00 79.19 181 ARG A N 1
ATOM 1483 C CA . ARG A 1 181 ? -1.882 -4.065 20.593 1.00 79.19 181 ARG A CA 1
ATOM 1484 C C . ARG A 1 181 ? -2.018 -2.562 20.832 1.00 79.19 181 ARG A C 1
ATOM 1486 O O . ARG A 1 181 ? -2.328 -2.169 21.955 1.00 79.19 181 ARG A O 1
ATOM 1493 N N . LEU A 1 182 ? -1.812 -1.745 19.798 1.00 77.75 182 LEU A N 1
ATOM 1494 C CA . LEU A 1 182 ? -1.989 -0.292 19.875 1.00 77.75 182 LEU A CA 1
ATOM 1495 C C . LEU A 1 182 ? -3.446 0.077 20.165 1.00 77.75 182 LEU A C 1
ATOM 1497 O O . LEU A 1 182 ? -3.701 0.815 21.113 1.00 77.75 182 LEU A O 1
ATOM 1501 N N . ASP A 1 183 ? -4.400 -0.487 19.426 1.00 81.62 183 ASP A N 1
ATOM 1502 C CA . ASP A 1 183 ? -5.827 -0.238 19.647 1.00 81.62 183 ASP A CA 1
ATOM 1503 C C . ASP A 1 183 ? -6.252 -0.641 21.067 1.00 81.62 183 ASP A C 1
ATOM 1505 O O . ASP A 1 183 ? -7.002 0.082 21.722 1.00 81.62 183 ASP A O 1
ATOM 1509 N N . TRP A 1 184 ? -5.725 -1.753 21.593 1.00 84.44 184 TRP A N 1
ATOM 1510 C CA . TRP A 1 184 ? -5.934 -2.146 22.988 1.00 84.44 184 TRP A CA 1
ATOM 1511 C C . TRP A 1 184 ? -5.341 -1.148 23.981 1.00 84.44 184 TRP A C 1
ATOM 1513 O O . TRP A 1 184 ? -6.024 -0.773 24.936 1.00 84.44 184 TRP A O 1
ATOM 1523 N N . ALA A 1 185 ? -4.106 -0.690 23.768 1.00 75.81 185 ALA A N 1
ATOM 1524 C CA . ALA A 1 185 ? -3.479 0.317 24.623 1.00 75.81 185 ALA A CA 1
ATOM 1525 C C . ALA A 1 185 ? -4.300 1.618 24.654 1.00 75.81 185 ALA A C 1
ATOM 1527 O O . ALA A 1 185 ? -4.513 2.192 25.724 1.00 75.81 185 ALA A O 1
ATOM 1528 N N . LEU A 1 186 ? -4.855 2.020 23.508 1.00 77.25 186 LEU A N 1
ATOM 1529 C CA . LEU A 1 186 ? -5.712 3.198 23.368 1.00 77.25 186 LEU A CA 1
ATOM 1530 C C . LEU A 1 186 ? -7.066 3.072 24.089 1.00 77.25 186 LEU A C 1
ATOM 1532 O O . LEU A 1 186 ? -7.765 4.071 24.227 1.00 77.25 186 LEU A O 1
ATOM 1536 N N . THR A 1 187 ? -7.441 1.898 24.613 1.00 82.31 187 THR A N 1
ATOM 1537 C CA . THR A 1 187 ? -8.637 1.758 25.471 1.00 82.31 187 THR A CA 1
ATOM 1538 C C . THR A 1 187 ? -8.425 2.231 26.914 1.00 82.31 187 THR A C 1
ATOM 1540 O O . THR A 1 187 ? -9.389 2.335 27.678 1.00 82.31 187 THR A O 1
ATOM 1543 N N . ASN A 1 188 ? -7.183 2.530 27.320 1.00 81.12 188 ASN A N 1
ATOM 1544 C CA . ASN A 1 188 ? -6.871 2.943 28.687 1.00 81.12 188 ASN A CA 1
ATOM 1545 C C . ASN A 1 188 ? -7.485 4.319 29.018 1.00 81.12 188 ASN A C 1
ATOM 1547 O O . ASN A 1 188 ? -6.978 5.371 28.622 1.00 81.12 188 ASN A O 1
ATOM 1551 N N . LYS A 1 189 ? -8.562 4.314 29.812 1.00 82.44 189 LYS A N 1
ATOM 1552 C CA . LYS A 1 189 ? -9.265 5.533 30.242 1.00 82.44 189 LYS A CA 1
ATOM 1553 C C . LYS A 1 189 ? -8.452 6.421 31.186 1.00 82.44 189 LYS A C 1
ATOM 1555 O O . LYS A 1 189 ? -8.688 7.626 31.196 1.00 82.44 189 LYS A O 1
ATOM 1560 N N . LEU A 1 190 ? -7.513 5.865 31.954 1.00 81.31 190 LEU A N 1
ATOM 1561 C CA . LEU A 1 190 ? -6.643 6.655 32.832 1.00 81.31 190 LEU A CA 1
ATOM 1562 C C . LEU A 1 190 ? -5.664 7.489 31.999 1.00 81.31 190 LEU A C 1
ATOM 1564 O O . LEU A 1 190 ? -5.540 8.691 32.221 1.00 81.31 190 LEU A O 1
ATOM 1568 N N . ALA A 1 191 ? -5.049 6.867 30.989 1.00 73.88 191 ALA A N 1
ATOM 1569 C CA . ALA A 1 191 ? -4.085 7.522 30.109 1.00 73.88 191 ALA A CA 1
ATOM 1570 C C . ALA A 1 191 ? -4.745 8.483 29.101 1.00 73.88 191 ALA A C 1
ATOM 1572 O O . ALA A 1 191 ? -4.269 9.600 28.910 1.00 73.88 191 ALA A O 1
ATOM 1573 N N . PHE A 1 192 ? -5.858 8.084 28.472 1.00 73.56 192 PHE A N 1
ATOM 1574 C CA . PHE A 1 192 ? -6.435 8.811 27.328 1.00 73.56 192 PHE A CA 1
ATOM 1575 C C . PHE A 1 192 ? -7.769 9.522 27.621 1.00 73.56 192 PHE A C 1
ATOM 1577 O O . PHE A 1 192 ? -8.272 10.270 26.777 1.00 73.56 192 PHE A O 1
ATOM 1584 N N . ARG A 1 193 ? -8.347 9.355 28.821 1.00 81.94 193 ARG A N 1
ATOM 1585 C CA . ARG A 1 193 ? -9.593 10.010 29.274 1.00 81.94 193 ARG A CA 1
ATOM 1586 C C . ARG A 1 193 ? -10.715 9.912 28.227 1.00 81.94 193 ARG A C 1
ATOM 1588 O O . ARG A 1 193 ? -11.107 8.816 27.843 1.00 81.94 193 ARG A O 1
ATOM 1595 N N . LYS A 1 194 ? -11.228 11.053 27.745 1.00 75.94 194 LYS A N 1
ATOM 1596 C CA . LYS A 1 194 ? -12.312 11.137 26.746 1.00 75.94 194 LYS A CA 1
ATOM 1597 C C . LYS A 1 194 ? -11.894 10.690 25.336 1.00 75.94 194 LYS A C 1
ATOM 1599 O O . LYS A 1 194 ? -12.769 10.458 24.514 1.00 75.94 194 LYS A O 1
ATOM 1604 N N . LYS A 1 195 ? -10.590 10.576 25.056 1.00 74.38 195 LYS A N 1
ATOM 1605 C CA . LYS A 1 195 ? -10.043 10.107 23.770 1.00 74.38 195 LYS A CA 1
ATOM 1606 C C . LYS A 1 195 ? -9.799 8.593 23.745 1.00 74.38 195 LYS A C 1
ATOM 1608 O O . LYS A 1 195 ? -9.357 8.076 22.726 1.00 74.38 195 LYS A O 1
ATOM 1613 N N . ALA A 1 196 ? -10.043 7.897 24.858 1.00 73.94 196 ALA A N 1
ATOM 1614 C CA . ALA A 1 196 ? -9.862 6.456 24.932 1.00 73.94 196 ALA A CA 1
ATOM 1615 C C . ALA A 1 196 ? -10.863 5.732 24.019 1.00 73.94 196 ALA A C 1
ATOM 1617 O O . ALA A 1 196 ? -12.058 6.042 24.025 1.00 73.94 196 ALA A O 1
ATOM 1618 N N . LEU A 1 197 ? -10.385 4.729 23.285 1.00 78.62 197 LEU A N 1
ATOM 1619 C CA . LEU A 1 197 ? -11.240 3.858 22.484 1.00 78.62 197 LEU A CA 1
ATOM 1620 C C . LEU A 1 197 ? -12.160 3.028 23.383 1.00 78.62 197 LEU A C 1
ATOM 1622 O O . LEU A 1 197 ? -11.812 2.646 24.506 1.00 78.62 197 LEU A O 1
ATOM 1626 N N . ARG A 1 198 ? -13.348 2.688 22.877 1.00 82.31 198 ARG A N 1
ATOM 1627 C CA . ARG A 1 198 ? -14.264 1.806 23.602 1.00 82.31 198 ARG A CA 1
ATOM 1628 C C . ARG A 1 198 ? -13.779 0.366 23.475 1.00 82.31 198 ARG A C 1
ATOM 1630 O O . ARG A 1 198 ? -13.671 -0.174 22.379 1.00 82.31 198 ARG A O 1
ATOM 1637 N N . THR A 1 199 ? -13.579 -0.312 24.604 1.00 87.31 199 THR A N 1
ATOM 1638 C CA . THR A 1 199 ? -13.154 -1.723 24.623 1.00 87.31 199 THR A CA 1
ATOM 1639 C C . THR A 1 199 ? -14.089 -2.638 23.828 1.00 87.31 199 THR A C 1
ATOM 1641 O O . THR A 1 199 ? -13.633 -3.593 23.205 1.00 87.31 199 THR A O 1
ATOM 1644 N N . ALA A 1 200 ? -15.396 -2.355 23.832 1.00 85.81 200 ALA A N 1
ATOM 1645 C CA . ALA A 1 200 ? -16.371 -3.110 23.049 1.00 85.81 200 ALA A CA 1
ATOM 1646 C C . ALA A 1 200 ? -16.127 -2.985 21.535 1.00 85.81 200 ALA A C 1
ATOM 1648 O O . ALA A 1 200 ? -16.240 -3.981 20.823 1.00 85.81 200 ALA A O 1
ATOM 1649 N N . GLU A 1 201 ? -15.739 -1.800 21.055 1.00 84.56 201 GLU A N 1
ATOM 1650 C CA . GLU A 1 201 ? -15.428 -1.558 19.643 1.00 84.56 201 GLU A CA 1
ATOM 1651 C C . GLU A 1 201 ? -14.148 -2.283 19.242 1.00 84.56 201 GLU A C 1
ATOM 1653 O O . GLU A 1 201 ? -14.178 -3.044 18.283 1.00 84.56 201 GLU A O 1
ATOM 1658 N N . VAL A 1 202 ? -13.074 -2.165 20.032 1.00 84.94 202 VAL A N 1
ATOM 1659 C CA . VAL A 1 202 ? -11.816 -2.897 19.789 1.00 84.94 202 VAL A CA 1
ATOM 1660 C C . VAL A 1 202 ? -12.063 -4.410 19.776 1.00 84.94 202 VAL A C 1
ATOM 1662 O O . VAL A 1 202 ? -11.669 -5.101 18.839 1.00 84.94 202 VAL A O 1
ATOM 1665 N N . LYS A 1 203 ? -12.798 -4.948 20.759 1.00 85.44 203 LYS A N 1
ATOM 1666 C CA . LYS A 1 203 ? -13.169 -6.372 20.769 1.00 85.44 203 LYS A CA 1
ATOM 1667 C C . LYS A 1 203 ? -13.955 -6.771 19.523 1.00 85.44 203 LYS A C 1
ATOM 1669 O O . LYS A 1 203 ? -13.706 -7.850 19.000 1.00 85.44 203 LYS A O 1
ATOM 1674 N N . ARG A 1 204 ? -14.906 -5.949 19.071 1.00 84.00 204 ARG A N 1
ATOM 1675 C CA . ARG A 1 204 ? -15.716 -6.223 17.875 1.00 84.00 204 ARG A CA 1
ATOM 1676 C C . ARG A 1 204 ? -14.862 -6.215 16.605 1.00 84.00 204 ARG A C 1
ATOM 1678 O O . ARG A 1 204 ? -14.986 -7.139 15.816 1.00 84.00 204 ARG A O 1
ATOM 1685 N N . THR A 1 205 ? -13.980 -5.230 16.445 1.00 81.88 205 THR A N 1
ATOM 1686 C CA . THR A 1 205 ? -13.105 -5.089 15.271 1.00 81.88 205 THR A CA 1
ATOM 1687 C C . THR A 1 205 ? -12.122 -6.255 15.138 1.00 81.88 205 THR A C 1
ATOM 1689 O O . THR A 1 205 ? -11.891 -6.748 14.037 1.00 81.88 205 THR A O 1
ATOM 1692 N N . TRP A 1 206 ? -11.562 -6.736 16.253 1.00 84.56 206 TRP A N 1
ATOM 1693 C CA . TRP A 1 206 ? -10.424 -7.660 16.219 1.00 84.56 206 TRP A CA 1
ATOM 1694 C C . TRP A 1 206 ? -10.732 -9.133 16.518 1.00 84.56 206 TRP A C 1
ATOM 1696 O O . TRP A 1 206 ? -9.858 -9.970 16.288 1.00 84.56 206 TRP A O 1
ATOM 1706 N N . ARG A 1 207 ? -11.938 -9.466 17.009 1.00 77.75 207 ARG A N 1
ATOM 1707 C CA . ARG A 1 207 ? -12.327 -10.808 17.507 1.00 77.75 207 ARG A CA 1
ATOM 1708 C C . ARG A 1 207 ? -11.872 -11.967 16.621 1.00 77.75 207 ARG A C 1
ATOM 1710 O O . ARG A 1 207 ? -11.430 -12.986 17.142 1.00 77.75 207 ARG A O 1
ATOM 1717 N N . ASP A 1 208 ? -11.973 -11.784 15.309 1.00 69.81 208 ASP A N 1
ATOM 1718 C CA . ASP A 1 208 ? -11.792 -12.856 14.334 1.00 69.81 208 ASP A CA 1
ATOM 1719 C C . ASP A 1 208 ? -10.558 -12.639 13.435 1.00 69.81 208 ASP A C 1
ATOM 1721 O O . ASP A 1 208 ? -10.313 -13.421 12.517 1.00 69.81 208 ASP A O 1
ATOM 1725 N N . LEU A 1 209 ? -9.834 -11.510 13.562 1.00 67.62 209 LEU A N 1
ATOM 1726 C CA . LEU A 1 209 ? -8.710 -11.139 12.667 1.00 67.62 209 LEU A CA 1
ATOM 1727 C C . LEU A 1 209 ? -7.392 -11.781 13.096 1.00 67.62 209 LEU A C 1
ATOM 1729 O O . LEU A 1 209 ? -6.534 -12.053 12.257 1.00 67.62 209 LEU A O 1
ATOM 1733 N N . VAL A 1 210 ? -7.243 -12.047 14.390 1.00 61.09 210 VAL A N 1
ATOM 1734 C CA . VAL A 1 210 ? -6.093 -12.770 14.921 1.00 61.09 210 VAL A CA 1
ATOM 1735 C C . VAL A 1 210 ? -6.506 -14.227 15.111 1.00 61.09 210 VAL A C 1
ATOM 1737 O O . VAL A 1 210 ? -7.534 -14.483 15.742 1.00 61.09 210 VAL A O 1
ATOM 1740 N N . PRO A 1 211 ? -5.754 -15.199 14.560 1.00 50.84 211 PRO A N 1
ATOM 1741 C CA . PRO A 1 211 ? -5.998 -16.605 14.839 1.00 50.84 211 PRO A CA 1
ATOM 1742 C C . PRO A 1 211 ? -6.069 -16.802 16.351 1.00 50.84 211 PRO A C 1
ATOM 1744 O O . PRO A 1 211 ? -5.213 -16.284 17.068 1.00 50.84 211 PRO A O 1
ATOM 1747 N N . LYS A 1 212 ? -7.061 -17.556 16.839 1.00 47.16 212 LYS A N 1
ATOM 1748 C CA . LYS A 1 212 ? -7.057 -18.030 18.225 1.00 47.16 212 LYS A CA 1
ATOM 1749 C C . LYS A 1 212 ? -5.791 -18.866 18.390 1.00 47.16 212 LYS A C 1
ATOM 1751 O O . LYS A 1 212 ? -5.768 -20.040 18.022 1.00 47.16 212 LYS A O 1
ATOM 1756 N N . THR A 1 213 ? -4.709 -18.261 18.870 1.00 40.69 213 THR A N 1
ATOM 1757 C CA . THR A 1 213 ? -3.569 -19.021 19.364 1.00 40.69 213 THR A CA 1
ATOM 1758 C C . THR A 1 213 ? -4.138 -19.981 20.396 1.00 40.69 213 THR A C 1
ATOM 1760 O O . THR A 1 213 ? -5.008 -19.592 21.181 1.00 40.69 213 THR A O 1
ATOM 1763 N N . ARG A 1 214 ? -3.756 -21.264 20.292 1.00 33.94 214 ARG A N 1
ATOM 1764 C CA . ARG A 1 214 ? -4.257 -22.341 21.154 1.00 33.94 214 ARG A CA 1
ATOM 1765 C C . ARG A 1 214 ? -4.364 -21.805 22.572 1.00 33.94 214 ARG A C 1
ATOM 1767 O O . ARG A 1 214 ? -3.372 -21.403 23.170 1.00 33.94 214 ARG A O 1
ATOM 1774 N N . THR A 1 215 ? -5.596 -21.767 23.053 1.00 33.09 215 THR A N 1
ATOM 1775 C CA . THR A 1 215 ? -5.946 -21.454 24.425 1.00 33.09 215 THR A CA 1
ATOM 1776 C C . THR A 1 215 ? -5.126 -22.343 25.350 1.00 33.09 215 THR A C 1
ATOM 1778 O O . THR A 1 215 ? -5.459 -23.509 25.539 1.00 33.09 215 THR A O 1
ATOM 1781 N N . SER A 1 216 ? -4.076 -21.799 25.951 1.00 29.12 216 SER A N 1
ATOM 1782 C CA . SER A 1 216 ? -3.677 -22.199 27.292 1.00 29.12 216 SER A CA 1
ATOM 1783 C C . SER A 1 216 ? -4.372 -21.238 28.252 1.00 29.12 216 SER A C 1
ATOM 1785 O O . SER A 1 216 ? -3.948 -20.099 28.428 1.00 29.12 216 SER A O 1
ATOM 1787 N N . SER A 1 217 ? -5.506 -21.705 28.778 1.00 30.25 217 SER A N 1
ATOM 1788 C CA . SER A 1 217 ? -6.093 -21.317 30.066 1.00 30.25 217 SER A CA 1
ATOM 1789 C C . SER A 1 217 ? -6.135 -19.819 30.416 1.00 30.25 217 SER A C 1
ATOM 1791 O O . SER A 1 217 ? -5.210 -19.266 31.000 1.00 30.25 217 SER A O 1
ATOM 1793 N N . GLY A 1 218 ? -7.296 -19.202 30.183 1.00 32.47 218 GLY A N 1
ATOM 1794 C CA . GLY A 1 218 ? -7.998 -18.452 31.232 1.00 32.47 218 GLY A CA 1
ATOM 1795 C C . GLY A 1 218 ? -7.243 -17.366 32.003 1.00 32.47 218 GLY A C 1
ATOM 1796 O O . GLY A 1 218 ? -7.490 -17.225 33.195 1.00 32.47 218 GLY A O 1
ATOM 1797 N N . HIS A 1 219 ? -6.370 -16.584 31.373 1.00 29.31 219 HIS A N 1
ATOM 1798 C CA . HIS A 1 219 ? -5.868 -15.347 31.971 1.00 29.31 219 HIS A CA 1
ATOM 1799 C C . HIS A 1 219 ? -6.066 -14.178 31.010 1.00 29.31 219 HIS A C 1
ATOM 1801 O O . HIS A 1 219 ? -5.427 -14.074 29.966 1.00 29.31 219 HIS A O 1
ATOM 1807 N N . SER A 1 220 ? -6.966 -13.271 31.398 1.00 33.25 220 SER A N 1
ATOM 1808 C CA . SER A 1 220 ? -6.950 -11.893 30.912 1.00 33.25 220 SER A CA 1
ATOM 1809 C C . SER A 1 220 ? -5.519 -11.361 31.061 1.00 33.25 220 SER A C 1
ATOM 1811 O O . SER A 1 220 ? -4.968 -11.501 32.157 1.00 33.25 220 SER A O 1
ATOM 1813 N N . PRO A 1 221 ? -4.899 -10.750 30.034 1.00 35.59 221 PRO A N 1
ATOM 1814 C CA . PRO A 1 221 ? -3.597 -10.125 30.197 1.00 35.59 221 PRO A CA 1
ATOM 1815 C C . PRO A 1 221 ? -3.750 -8.974 31.195 1.00 35.59 221 PRO A C 1
ATOM 1817 O O . PRO A 1 221 ? -4.203 -7.882 30.856 1.00 35.59 221 PRO A O 1
ATOM 1820 N N . ARG A 1 222 ? -3.430 -9.234 32.464 1.00 32.94 222 ARG A N 1
ATOM 1821 C CA . ARG A 1 222 ? -3.186 -8.198 33.462 1.00 32.94 222 ARG A CA 1
ATOM 1822 C C . ARG A 1 222 ? -1.918 -7.487 32.998 1.00 32.94 222 ARG A C 1
ATOM 1824 O O . ARG A 1 222 ? -0.811 -7.953 33.256 1.00 32.94 222 ARG A O 1
ATOM 1831 N N . MET A 1 223 ? -2.081 -6.391 32.261 1.00 37.69 223 MET A N 1
ATOM 1832 C CA . MET A 1 223 ? -0.992 -5.444 32.056 1.00 37.69 223 MET A CA 1
ATOM 1833 C C . MET A 1 223 ? -0.662 -4.865 33.431 1.00 37.69 223 MET A C 1
ATOM 1835 O O . MET A 1 223 ? -1.469 -4.148 34.022 1.00 37.69 223 MET A O 1
ATOM 1839 N N . ARG A 1 224 ? 0.489 -5.270 33.978 1.00 29.00 224 ARG A N 1
ATOM 1840 C CA . ARG A 1 224 ? 1.103 -4.596 35.122 1.00 29.00 224 ARG A CA 1
ATOM 1841 C C . ARG A 1 224 ? 1.329 -3.137 34.736 1.00 29.00 224 ARG A C 1
ATOM 1843 O O . ARG A 1 224 ? 1.724 -2.859 33.607 1.00 29.00 224 ARG A O 1
ATOM 1850 N N . GLY A 1 225 ? 0.972 -2.258 35.667 1.00 32.44 225 GLY A N 1
ATOM 1851 C CA . GLY A 1 225 ? 0.927 -0.817 35.477 1.00 32.44 225 GLY A CA 1
ATOM 1852 C C . GLY A 1 225 ? 2.245 -0.220 34.999 1.00 32.44 225 GLY A C 1
ATOM 1853 O O . GLY A 1 225 ? 3.323 -0.673 35.382 1.00 32.44 225 GLY A O 1
ATOM 1854 N N . PHE A 1 226 ? 2.088 0.812 34.179 1.00 35.22 226 PHE A N 1
ATOM 1855 C CA . PHE A 1 226 ? 2.903 2.015 34.231 1.00 35.22 226 PHE A CA 1
ATOM 1856 C C . PHE A 1 226 ? 2.056 3.091 34.906 1.00 35.22 226 PHE A C 1
ATOM 1858 O O . PHE A 1 226 ? 0.828 3.102 34.630 1.00 35.22 226 PHE A O 1
#

Radius of gyration: 22.14 Å; chains: 1; bounding box: 50×68×55 Å

Sequence (226 aa):
MGTKANELTQGNAYKMIKRKENIEERACTERTMTNTRATIEALTGTNHTPEYIWNVFAWKSLHRGHKVGEFWKYINPDRHICQFCDAPVENLEHIFTECRVSRQETVWQLAKKAWERTGLPWPEITLGLILGISVIEIKDSEGKSAYLCEWRIGREQNVLNMHTCKEITARWKVAIERRLRLDWALTNKLAFRKKALRTAEVKRTWRDLVPKTRTSSGHSPRMRGF

pLDDT: mean 71.47, std 16.98, range [29.0, 91.88]

Organism: NCBI:txid980116

Secondary structure (DSSP, 8-state):
-PPPGGG--HHHHHHHHHHH---PPPHHHHHHHHHHHHHHHHHHSS---GGG---HHHHHHHTT-SSSGGGGTTT-GGGTS-TTSS-SS--HHIIIII-TTTTHHHHHHHHHHHHGGG-SPPPP--HHHHHHHHHHS---SS-PPPHHHIIIIISTT-GGGPPPHHHHHHHHHHHHHHHHHHHHHTT-HHHHGGGPPPHHHHHHHHTTTS------S---------